Protein AF-A0A9D5E8D9-F1 (afdb_monomer)

Foldseek 3Di:
DVVVVVVVVVVVVVVVVVVVVVVVVVVVVVVVVVVVVVVVVVVVVVLVVLLVVLLVLLVVLLVVLVVLVVLLVVLVVQLVVLVVVLVVVVVVVVVVCPPDPDDDDPVRVVVVVVVCCVVNVVSVVSNLVSVVSNVVSNVSSQQSNLSSVCSNCVSVLVVVLVVVPVPDDCPDPVVVVSVVVNVVSNDRPCPVCPVPPPNVPVVVVVVVVVVVVCVVCVPD

Mean predicted aligned error: 14.22 Å

pLDDT: mean 80.36, std 11.8, range [49.5, 94.62]

Nearest PDB structures (foldseek):
  5nnv-assembly1_A  TM=3.278E-01  e=9.277E-01  Bacillus subtilis subsp. subtilis str. 168
  8i21-assembly1_A  TM=5.179E-01  e=6.046E+00  Saccharomyces cerevisiae S288C
  6ixg-assembly2_B  TM=2.827E-01  e=1.279E+00  Homo sapiens
  6ixv-assembly3_C  TM=3.024E-01  e=3.539E+00  Homo sapiens

Secondary structure (DSSP, 8-state):
-HHHHHHHHHHHHHHHHHHHHHHHHHHHHHHHHHHHHHHHHHHHHHHHHHHHHHHHHHHHHHHHHHHHHHHHHHHHHHHHHHHHHHHHHHHHHHHHTTT--SPPPHHHHHHHHHHHHHHHHHHHHHHHHHHHHHHHHHHHHHHHHHHHHHHHHHHHHHHHHHHHTTT--TT-HHHHHHHHHHHHHTS-TTHHHHSS-----HHHHHHHHHHHHHHH-TT-

Solvent-accessible surface area (backbone atoms only — not comparable to full-atom values): 11965 Å² total; per-residue (Å²): 114,76,67,61,54,50,50,52,53,52,51,52,54,52,52,51,53,53,53,51,51,52,50,51,54,51,49,51,51,49,50,52,56,48,50,53,51,50,53,54,47,50,54,51,52,54,53,50,50,51,48,50,48,33,46,49,52,15,51,51,27,40,55,53,16,59,61,28,54,57,58,22,51,52,24,49,50,52,23,53,52,28,52,52,50,53,51,51,53,51,50,54,50,55,62,75,51,75,83,59,95,64,88,76,53,71,70,53,52,52,52,57,47,63,72,40,44,79,66,48,50,59,39,54,48,46,29,56,51,20,52,51,50,22,54,52,27,49,51,52,21,54,54,26,41,48,52,14,52,50,35,57,46,43,62,59,52,53,51,54,52,57,56,64,50,71,85,51,63,90,85,32,70,64,55,52,48,53,50,52,50,53,54,57,72,67,52,67,84,64,60,80,49,71,85,52,75,84,60,92,48,64,66,59,57,50,51,51,52,52,51,53,53,49,71,74,48,81,90,117

Structure (mmCIF, N/CA/C/O backbone):
data_AF-A0A9D5E8D9-F1
#
_entry.id   AF-A0A9D5E8D9-F1
#
loop_
_atom_site.group_PDB
_atom_site.id
_atom_site.type_symbol
_atom_site.label_atom_id
_atom_site.label_alt_id
_atom_site.label_comp_id
_atom_site.label_asym_id
_atom_site.label_entity_id
_atom_site.label_seq_id
_atom_site.pdbx_PDB_ins_code
_atom_site.Cartn_x
_atom_site.Cartn_y
_atom_site.Cartn_z
_atom_site.occupancy
_atom_site.B_iso_or_equiv
_atom_site.auth_seq_id
_atom_site.auth_comp_id
_atom_site.auth_asym_id
_atom_site.auth_atom_id
_atom_site.pdbx_PDB_model_num
ATOM 1 N N . MET A 1 1 ? -62.265 12.336 77.569 1.00 54.25 1 MET A N 1
ATOM 2 C CA . MET A 1 1 ? -62.171 13.207 76.375 1.00 54.25 1 MET A CA 1
ATOM 3 C C . MET A 1 1 ? -60.727 13.544 75.991 1.00 54.25 1 MET A C 1
ATOM 5 O O . MET A 1 1 ? -60.359 13.234 74.873 1.00 54.25 1 MET A O 1
ATOM 9 N N . GLN A 1 2 ? -59.869 14.047 76.890 1.00 53.03 2 GLN A N 1
ATOM 10 C CA . GLN A 1 2 ? -58.479 14.429 76.543 1.00 53.03 2 GLN A CA 1
ATOM 11 C C . GLN A 1 2 ? -57.528 13.274 76.140 1.00 53.03 2 GLN A C 1
ATOM 13 O O . GLN A 1 2 ? -56.542 13.511 75.447 1.00 53.03 2 GLN A O 1
ATOM 18 N N . ALA A 1 3 ? -57.793 12.027 76.552 1.00 57.34 3 ALA A N 1
ATOM 19 C CA . ALA A 1 3 ? -56.965 10.868 76.183 1.00 57.34 3 ALA A CA 1
ATOM 20 C C . ALA A 1 3 ? -57.211 10.379 74.740 1.00 57.34 3 ALA A C 1
ATOM 22 O O . ALA A 1 3 ? -56.283 9.938 74.068 1.00 57.34 3 ALA A O 1
ATOM 23 N N . ASP A 1 4 ? -58.445 10.515 74.254 1.00 56.25 4 ASP A N 1
ATOM 24 C CA . ASP A 1 4 ? -58.887 10.020 72.942 1.00 56.25 4 ASP A CA 1
ATOM 25 C C . ASP A 1 4 ? -58.448 10.967 71.806 1.00 56.25 4 ASP A C 1
ATOM 27 O O . ASP A 1 4 ? -58.062 10.554 70.714 1.00 56.25 4 ASP A O 1
ATOM 31 N N . GLU A 1 5 ? -58.392 12.266 72.108 1.00 58.66 5 GLU A N 1
ATOM 32 C CA . GLU A 1 5 ? -57.875 13.308 71.219 1.00 58.66 5 GLU A CA 1
ATOM 33 C C . GLU A 1 5 ? -56.346 13.222 71.056 1.00 58.66 5 GLU A C 1
ATOM 35 O O . GLU A 1 5 ? -55.829 13.318 69.942 1.00 58.66 5 GLU A O 1
ATOM 40 N N . LYS A 1 6 ? -55.609 12.927 72.140 1.00 56.50 6 LYS A N 1
ATOM 41 C CA . LYS A 1 6 ? -54.159 12.668 72.079 1.00 56.50 6 LYS A CA 1
ATOM 42 C C . LYS A 1 6 ? -53.822 11.380 71.322 1.00 56.50 6 LYS A C 1
ATOM 44 O O . LYS A 1 6 ? -52.841 11.368 70.582 1.00 56.50 6 LYS A O 1
ATOM 49 N N . ALA A 1 7 ? -54.636 10.330 71.452 1.00 58.41 7 ALA A N 1
ATOM 50 C CA . ALA A 1 7 ? -54.473 9.090 70.692 1.00 58.41 7 ALA A CA 1
ATOM 51 C C . ALA A 1 7 ? -54.716 9.295 69.182 1.00 58.41 7 ALA A C 1
ATOM 53 O O . ALA A 1 7 ? -53.953 8.785 68.361 1.00 58.41 7 ALA A O 1
ATOM 54 N N . LYS A 1 8 ? -55.708 10.115 68.804 1.00 59.41 8 LYS A N 1
ATOM 55 C CA . LYS A 1 8 ? -55.953 10.515 67.405 1.00 59.41 8 LYS A CA 1
ATOM 56 C C . LYS A 1 8 ? -54.819 11.359 66.814 1.00 59.41 8 LYS A C 1
ATOM 58 O O . LYS A 1 8 ? -54.407 11.111 65.683 1.00 59.41 8 LYS A O 1
ATOM 63 N N . MET A 1 9 ? -54.288 12.317 67.576 1.00 57.25 9 MET A N 1
ATOM 64 C CA . MET A 1 9 ? -53.167 13.172 67.153 1.00 57.25 9 MET A CA 1
ATOM 65 C C . MET A 1 9 ? -51.853 12.381 67.023 1.00 57.25 9 MET A C 1
ATOM 67 O O . MET A 1 9 ? -51.097 12.587 66.074 1.00 57.25 9 MET A O 1
ATOM 71 N N . ALA A 1 10 ? -51.607 11.420 67.921 1.00 58.62 10 ALA A N 1
ATOM 72 C CA . ALA A 1 10 ? -50.473 10.499 67.828 1.00 58.62 10 ALA A CA 1
ATOM 73 C C . ALA A 1 10 ? -50.602 9.529 66.636 1.00 58.62 10 ALA A C 1
ATOM 75 O O . ALA A 1 10 ? -49.617 9.270 65.947 1.00 58.62 10 ALA A O 1
ATOM 76 N N . GLY A 1 11 ? -51.815 9.043 66.344 1.00 61.69 11 GLY A N 1
ATOM 77 C CA . GLY A 1 11 ? -52.094 8.193 65.182 1.00 61.69 11 GLY A CA 1
ATOM 78 C C . GLY A 1 11 ? -51.945 8.913 63.836 1.00 61.69 11 GLY A C 1
ATOM 79 O O . GLY A 1 11 ? -51.411 8.333 62.892 1.00 61.69 11 GLY A O 1
ATOM 80 N N . GLY A 1 12 ? -52.353 10.186 63.749 1.00 67.31 12 GLY A N 1
ATOM 81 C CA . GLY A 1 12 ? -52.172 11.024 62.554 1.00 67.31 12 GLY A CA 1
ATOM 82 C C . GLY A 1 12 ? -50.699 11.314 62.247 1.00 67.31 12 GLY A C 1
ATOM 83 O O . GLY A 1 12 ? -50.257 11.105 61.118 1.00 67.31 12 GLY A O 1
ATOM 84 N N . SER A 1 13 ? -49.929 11.683 63.277 1.00 59.12 13 SER A N 1
ATOM 85 C CA . SER A 1 13 ? -48.476 11.906 63.203 1.00 59.12 13 SER A CA 1
ATOM 86 C C . SER A 1 13 ? -47.701 10.642 62.793 1.00 59.12 13 SER A C 1
ATOM 88 O O . SER A 1 13 ? -46.834 10.692 61.918 1.00 59.12 13 SER A O 1
ATOM 90 N N . ALA A 1 14 ? -48.067 9.478 63.344 1.00 71.00 14 ALA A N 1
ATOM 91 C CA . ALA A 1 14 ? -47.469 8.198 62.965 1.00 71.00 14 ALA A CA 1
ATOM 92 C C . ALA A 1 14 ? -47.787 7.804 61.508 1.00 71.00 14 ALA A C 1
ATOM 94 O O . ALA A 1 14 ? -46.916 7.299 60.801 1.00 71.00 14 ALA A O 1
ATOM 95 N N . SER A 1 15 ? -49.011 8.072 61.035 1.00 72.50 15 SER A N 1
ATOM 96 C CA . SER A 1 15 ? -49.422 7.834 59.642 1.00 72.50 15 SER A CA 1
ATOM 97 C C . SER A 1 15 ? -48.656 8.723 58.653 1.00 72.50 15 SER A C 1
ATOM 99 O O . SER A 1 15 ? -48.208 8.241 57.611 1.00 72.50 15 SER A O 1
ATOM 101 N N . GLU A 1 16 ? -48.452 10.001 58.984 1.00 77.00 16 GLU A N 1
ATOM 102 C CA . GLU A 1 16 ? -47.661 10.928 58.166 1.00 77.00 16 GLU A CA 1
ATOM 103 C C . GLU A 1 16 ? -46.193 10.501 58.085 1.00 77.00 16 GLU A C 1
ATOM 105 O O . GLU A 1 16 ? -45.649 10.394 56.985 1.00 77.00 16 GLU A O 1
ATOM 110 N N . ALA A 1 17 ? -45.564 10.166 59.218 1.00 77.69 17 ALA A N 1
ATOM 111 C CA . ALA A 1 17 ? -44.185 9.674 59.254 1.00 77.69 17 ALA A CA 1
ATOM 112 C C . ALA A 1 17 ? -43.992 8.410 58.393 1.00 77.69 17 ALA A C 1
ATOM 114 O O . ALA A 1 17 ? -43.005 8.295 57.663 1.00 77.69 17 ALA A O 1
ATOM 115 N N . MET A 1 18 ? -44.971 7.500 58.402 1.00 77.69 18 MET A N 1
ATOM 116 C CA . MET A 1 18 ? -44.958 6.281 57.586 1.00 77.69 18 MET A CA 1
ATOM 117 C C . MET A 1 18 ? -45.097 6.577 56.080 1.00 77.69 18 MET A C 1
ATOM 119 O O . MET A 1 18 ? -44.494 5.891 55.250 1.00 77.69 18 MET A O 1
ATOM 123 N N . GLN A 1 19 ? -45.850 7.618 55.703 1.00 83.00 19 GLN A N 1
ATOM 124 C CA . GLN A 1 19 ? -45.909 8.091 54.315 1.00 83.00 19 GLN A CA 1
ATOM 125 C C . GLN A 1 19 ? -44.596 8.741 53.867 1.00 83.00 19 GLN A C 1
ATOM 127 O O . GLN A 1 19 ? -44.159 8.503 52.740 1.00 83.00 19 GLN A O 1
ATOM 132 N N . TYR A 1 20 ? -43.950 9.528 54.731 1.00 81.44 20 TYR A N 1
ATOM 133 C CA . TYR A 1 20 ? -42.643 10.117 54.436 1.00 81.44 20 TYR A CA 1
ATOM 134 C C . TYR A 1 20 ? -41.558 9.046 54.280 1.00 81.44 20 TYR A C 1
ATOM 136 O O . TYR A 1 20 ? -40.797 9.109 53.318 1.00 81.44 20 TYR A O 1
ATOM 144 N N . GLN A 1 21 ? -41.541 8.012 55.128 1.00 83.19 21 GLN A N 1
ATOM 145 C CA . GLN A 1 21 ? -40.634 6.865 54.977 1.00 83.19 21 GLN A CA 1
ATOM 146 C C . GLN A 1 21 ? -40.825 6.142 53.642 1.00 83.19 21 GLN A C 1
ATOM 148 O O . GLN A 1 21 ? -39.850 5.904 52.934 1.00 83.19 21 GLN A O 1
ATOM 153 N N . LYS A 1 22 ? -42.075 5.868 53.241 1.00 88.19 22 LYS A N 1
ATOM 154 C CA . LYS A 1 22 ? -42.359 5.268 51.926 1.00 88.19 22 LYS A CA 1
ATOM 155 C C . LYS A 1 22 ? -41.890 6.140 50.762 1.00 88.19 22 LYS A C 1
ATOM 157 O O . LYS A 1 22 ? -41.409 5.602 49.769 1.00 88.19 22 LYS A O 1
ATOM 162 N N . LYS A 1 23 ? -42.029 7.467 50.859 1.00 87.94 23 LYS A N 1
ATOM 163 C CA . LYS A 1 23 ? -41.531 8.397 49.832 1.00 87.94 23 LYS A CA 1
ATOM 164 C C . LYS A 1 23 ? -40.005 8.396 49.765 1.00 87.94 23 LYS A C 1
ATOM 166 O O . LYS A 1 23 ? -39.473 8.333 48.664 1.00 87.94 23 LYS A O 1
ATOM 171 N N . ILE A 1 24 ? -39.317 8.415 50.909 1.00 87.31 24 ILE A N 1
ATOM 172 C CA . ILE A 1 24 ? -37.849 8.335 50.971 1.00 87.31 24 ILE A CA 1
ATOM 173 C C . ILE A 1 24 ? -37.369 7.019 50.354 1.00 87.31 24 ILE A C 1
ATOM 175 O O . ILE A 1 24 ? -36.510 7.042 49.483 1.00 87.31 24 ILE A O 1
ATOM 179 N N . GLU A 1 25 ? -37.992 5.892 50.702 1.00 87.88 25 GLU A N 1
ATOM 180 C CA . GLU A 1 25 ? -37.638 4.580 50.147 1.00 87.88 25 GLU A CA 1
ATOM 181 C C . GLU A 1 25 ? -37.903 4.497 48.628 1.00 87.88 25 GLU A C 1
ATOM 183 O O . GLU A 1 25 ? -37.156 3.864 47.880 1.00 87.88 25 GLU A O 1
ATOM 188 N N . GLN A 1 26 ? -38.962 5.150 48.134 1.00 88.38 26 GLN A N 1
ATOM 189 C CA . GLN A 1 26 ? -39.228 5.264 46.696 1.00 88.38 26 GLN A CA 1
ATOM 190 C C . GLN A 1 26 ? -38.195 6.135 45.977 1.00 88.38 26 GLN A C 1
ATOM 192 O O . GLN A 1 26 ? -37.768 5.774 44.881 1.00 88.38 26 GLN A O 1
ATOM 197 N N . GLU A 1 27 ? -37.798 7.264 46.563 1.00 87.88 27 GLU A N 1
ATOM 198 C CA . GLU A 1 27 ? -36.747 8.122 46.016 1.00 87.88 27 GLU A CA 1
ATOM 199 C C . GLU A 1 27 ? -35.396 7.401 46.032 1.00 87.88 27 GLU A C 1
ATOM 201 O O . GLU A 1 27 ? -34.732 7.366 45.003 1.00 87.88 27 GLU A O 1
ATOM 206 N N . GLU A 1 28 ? -35.026 6.714 47.116 1.00 88.69 28 GLU A N 1
ATOM 207 C CA . GLU A 1 28 ? -33.815 5.884 47.180 1.00 88.69 28 GLU A CA 1
ATOM 208 C C . GLU A 1 28 ? -33.800 4.811 46.086 1.00 88.69 28 GLU A C 1
ATOM 210 O O . GLU A 1 28 ? -32.811 4.677 45.365 1.00 88.69 28 GLU A O 1
ATOM 215 N N . LYS A 1 29 ? -34.917 4.101 45.872 1.00 91.25 29 LYS A N 1
ATOM 216 C CA . LYS A 1 29 ? -35.044 3.138 44.763 1.00 91.25 29 LYS A CA 1
ATOM 217 C C . LYS A 1 29 ? -34.877 3.808 43.400 1.00 91.25 29 LYS A C 1
ATOM 219 O O . LYS A 1 29 ? -34.199 3.255 42.535 1.00 91.25 29 LYS A O 1
ATOM 224 N N . LYS A 1 30 ? -35.450 5.000 43.193 1.00 91.25 30 LYS A N 1
ATOM 225 C CA . LYS A 1 30 ? -35.239 5.776 41.959 1.00 91.25 30 LYS A CA 1
ATOM 226 C C . LYS A 1 30 ? -33.777 6.185 41.797 1.00 91.25 30 LYS A C 1
ATOM 228 O O . LYS A 1 30 ? -33.265 6.058 40.691 1.00 91.25 30 LYS A O 1
ATOM 233 N N . TYR A 1 31 ? -33.106 6.627 42.861 1.00 86.50 31 TYR A N 1
ATOM 234 C CA . TYR A 1 31 ? -31.688 6.996 42.841 1.00 86.50 31 TYR A CA 1
ATOM 235 C C . TYR A 1 31 ? -30.794 5.802 42.507 1.00 86.50 31 TYR A C 1
ATOM 237 O O . TYR A 1 31 ? -29.895 5.939 41.681 1.00 86.50 31 TYR A O 1
ATOM 245 N N . ILE A 1 32 ? -31.065 4.627 43.079 1.00 91.62 32 ILE A N 1
ATOM 246 C CA . ILE A 1 32 ? -30.328 3.390 42.782 1.00 91.62 32 ILE A CA 1
ATOM 247 C C . ILE A 1 32 ? -30.499 3.007 41.307 1.00 91.62 32 ILE A C 1
ATOM 249 O O . ILE A 1 32 ? -29.507 2.836 40.599 1.00 91.62 32 ILE A O 1
ATOM 253 N N . VAL A 1 33 ? -31.741 2.958 40.811 1.00 93.12 33 VAL A N 1
ATOM 254 C CA . VAL A 1 33 ? -32.032 2.639 39.401 1.00 93.12 33 VAL A CA 1
ATOM 255 C C . VAL A 1 33 ? -31.436 3.685 38.453 1.00 93.12 33 VAL A C 1
ATOM 257 O O . VAL A 1 33 ? -30.966 3.351 37.365 1.00 93.12 33 VAL A O 1
ATOM 260 N N . LEU A 1 34 ? -31.452 4.962 38.839 1.00 92.06 34 LEU A N 1
ATOM 261 C CA . LEU A 1 34 ? -30.860 6.039 38.053 1.00 92.06 34 LEU A CA 1
ATOM 262 C C . LEU A 1 34 ? -29.336 5.902 37.992 1.00 92.06 34 LEU A C 1
ATOM 264 O O . LEU A 1 34 ? -28.779 6.012 36.903 1.00 92.06 34 LEU A O 1
ATOM 268 N N . ASN A 1 35 ? -28.674 5.605 39.112 1.00 89.75 35 ASN A N 1
ATOM 269 C CA . ASN A 1 35 ? -27.231 5.357 39.143 1.00 89.75 35 ASN A CA 1
ATOM 270 C C . ASN A 1 35 ? -26.841 4.152 38.281 1.00 89.75 35 ASN A C 1
ATOM 272 O O . ASN A 1 35 ? -25.896 4.247 37.501 1.00 89.75 35 ASN A O 1
ATOM 276 N N . GLU A 1 36 ? -27.601 3.058 38.334 1.00 92.00 36 GLU A N 1
ATOM 277 C CA . GLU A 1 36 ? -27.366 1.881 37.488 1.00 92.00 36 GLU A CA 1
ATOM 278 C C . GLU A 1 36 ? -27.535 2.204 35.988 1.00 92.00 36 GLU A C 1
ATOM 280 O O . GLU A 1 36 ? -26.735 1.792 35.137 1.00 92.00 36 GLU A O 1
ATOM 285 N N . LYS A 1 37 ? -28.535 3.027 35.639 1.00 90.81 37 LYS A N 1
ATOM 286 C CA . LYS A 1 37 ? -28.706 3.551 34.272 1.00 90.81 37 LYS A CA 1
ATOM 287 C C . LYS A 1 37 ? -27.556 4.462 33.845 1.00 90.81 37 LYS A C 1
ATOM 289 O O . LYS A 1 37 ? -27.109 4.371 32.703 1.00 90.81 37 LYS A O 1
ATOM 294 N N . VAL A 1 38 ? -27.064 5.326 34.728 1.00 89.94 38 VAL A N 1
ATOM 295 C CA . VAL A 1 38 ? -25.922 6.207 34.442 1.00 89.94 38 VAL A CA 1
ATOM 296 C C . VAL A 1 38 ? -24.661 5.378 34.209 1.00 89.94 38 VAL A C 1
ATOM 298 O O . VAL A 1 38 ? -23.983 5.577 33.204 1.00 89.94 38 VAL A O 1
ATOM 301 N N . GLU A 1 39 ? -24.376 4.399 35.068 1.00 90.38 39 GLU A N 1
ATOM 302 C CA . GLU A 1 39 ? -23.188 3.551 34.943 1.00 90.38 39 GLU A CA 1
ATOM 303 C C . GLU A 1 39 ? -23.220 2.701 33.661 1.00 90.38 39 GLU A C 1
ATOM 305 O O . GLU A 1 39 ? -22.231 2.620 32.927 1.00 90.38 39 GLU A O 1
ATOM 310 N N . SER A 1 40 ? -24.372 2.104 33.342 1.00 88.25 40 SER A N 1
ATOM 311 C CA . SER A 1 40 ? -24.544 1.341 32.100 1.00 88.25 40 SER A CA 1
ATOM 312 C C . SER A 1 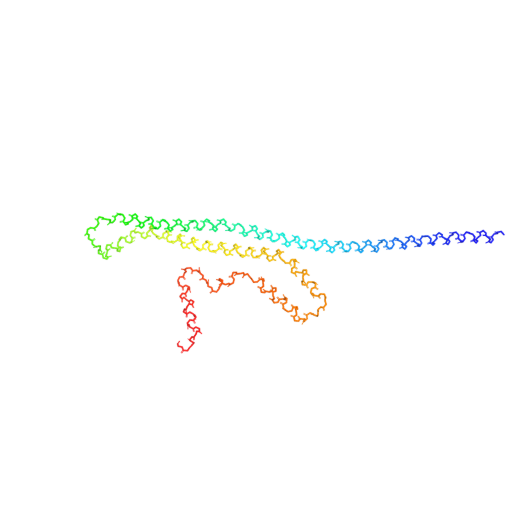40 ? -24.438 2.223 30.851 1.00 88.25 40 SER A C 1
ATOM 314 O O . SER A 1 40 ? -23.831 1.805 29.863 1.00 88.25 40 SER A O 1
ATOM 316 N N . THR A 1 41 ? -24.947 3.457 30.897 1.00 83.62 41 THR A N 1
ATOM 317 C CA . THR A 1 41 ? -24.813 4.425 29.797 1.00 83.62 41 THR A CA 1
ATOM 318 C C . THR A 1 41 ? -23.361 4.870 29.625 1.00 83.62 41 THR A C 1
ATOM 320 O O . THR A 1 41 ? -22.864 4.895 28.502 1.00 83.62 41 THR A O 1
ATOM 323 N N . LEU A 1 42 ? -22.637 5.143 30.716 1.00 88.19 42 LEU A N 1
ATOM 324 C CA . LEU A 1 42 ? -21.211 5.478 30.665 1.00 88.19 42 LEU A CA 1
ATOM 325 C C . LEU A 1 42 ? -20.387 4.350 30.035 1.00 88.19 42 LEU A C 1
ATOM 327 O O . LEU A 1 42 ? -19.561 4.614 29.161 1.00 88.19 42 LEU A O 1
ATOM 331 N N . LYS A 1 43 ? -20.656 3.088 30.397 1.00 88.38 43 LYS A N 1
ATOM 332 C CA . LYS A 1 43 ? -20.009 1.921 29.768 1.00 88.38 43 LYS A CA 1
ATOM 333 C C . LYS A 1 43 ? -20.281 1.853 28.262 1.00 88.38 43 LYS A C 1
ATOM 335 O O . LYS A 1 43 ? -19.364 1.565 27.494 1.00 88.38 43 LYS A O 1
ATOM 340 N N . GLN A 1 44 ? -21.509 2.143 27.827 1.00 86.38 44 GLN A N 1
ATOM 341 C CA . GLN A 1 44 ? -21.856 2.183 26.403 1.00 86.38 44 GLN A CA 1
ATOM 342 C C . GLN A 1 44 ? -21.141 3.321 25.671 1.00 86.38 44 GLN A C 1
ATOM 344 O O . GLN A 1 44 ? -20.575 3.089 24.607 1.00 86.38 44 GLN A O 1
ATOM 349 N N . VAL A 1 45 ? -21.100 4.524 26.249 1.00 87.56 45 VAL A N 1
ATOM 350 C CA . VAL A 1 45 ? -20.387 5.675 25.673 1.00 87.56 45 VAL A CA 1
ATOM 351 C C . VAL A 1 45 ? -18.890 5.387 25.552 1.00 87.56 45 VAL A C 1
ATOM 353 O O . VAL A 1 45 ? -18.314 5.632 24.496 1.00 87.56 45 VAL A O 1
ATOM 356 N N . GLN A 1 46 ? -18.268 4.801 26.579 1.00 86.12 46 GLN A N 1
ATOM 357 C CA . GLN A 1 46 ? -16.857 4.405 26.547 1.00 86.12 46 GLN A CA 1
ATOM 358 C C . GLN A 1 46 ? -16.581 3.395 25.419 1.00 86.12 46 GLN A C 1
ATOM 360 O O . GLN A 1 46 ? -15.617 3.552 24.669 1.00 86.12 46 GLN A O 1
ATOM 365 N N . ALA A 1 47 ? -17.440 2.380 25.273 1.00 84.62 47 ALA A N 1
ATOM 366 C CA . ALA A 1 47 ? -17.315 1.359 24.232 1.00 84.62 47 ALA A CA 1
ATOM 367 C C . ALA A 1 47 ? -17.552 1.919 22.817 1.00 84.62 47 ALA A C 1
ATOM 369 O O . ALA A 1 47 ? -16.853 1.546 21.872 1.00 84.62 47 ALA A O 1
ATOM 370 N N . LEU A 1 48 ? -18.517 2.829 22.663 1.00 86.75 48 LEU A N 1
ATOM 371 C CA . LEU A 1 48 ? -18.770 3.531 21.406 1.00 86.75 48 LEU A CA 1
ATOM 372 C C . LEU A 1 48 ? -17.597 4.439 21.035 1.00 86.75 48 LEU A C 1
ATOM 374 O O . LEU A 1 48 ? -17.202 4.463 19.875 1.00 86.75 48 LEU A O 1
ATOM 378 N N . LEU A 1 49 ? -17.002 5.138 22.004 1.00 88.12 49 LEU A N 1
ATOM 379 C CA . LEU A 1 49 ? -15.857 6.013 21.771 1.00 88.12 49 LEU A CA 1
ATOM 380 C C . LEU A 1 49 ? -14.617 5.224 21.335 1.00 88.12 49 LEU A C 1
ATOM 382 O O . LEU A 1 49 ? -13.940 5.639 20.393 1.00 88.12 49 LEU A O 1
ATOM 386 N N . SER A 1 50 ? -14.329 4.079 21.966 1.00 85.19 50 SER A N 1
ATOM 387 C CA . SER A 1 50 ? -13.216 3.223 21.534 1.00 85.19 50 SER A CA 1
ATOM 388 C C . SER A 1 50 ? -13.437 2.695 20.114 1.00 85.19 50 SER A C 1
ATOM 390 O O . SER A 1 50 ? -12.560 2.837 19.270 1.00 85.19 50 SER A O 1
ATOM 392 N N . SER A 1 51 ? -14.644 2.199 19.816 1.00 84.75 51 SER A N 1
ATOM 393 C CA . SER A 1 51 ? -15.003 1.709 18.476 1.00 84.75 51 SER A CA 1
ATOM 394 C C . SER A 1 51 ? -14.940 2.821 17.414 1.00 84.75 51 SER A C 1
ATOM 396 O O . SER A 1 51 ? -14.412 2.622 16.320 1.00 84.75 51 SER A O 1
ATOM 398 N N . ALA A 1 52 ? -15.399 4.031 17.748 1.00 88.38 52 ALA A N 1
ATOM 399 C CA . ALA A 1 52 ? -15.308 5.199 16.875 1.00 88.38 52 ALA A CA 1
ATOM 400 C C . ALA A 1 52 ? -13.856 5.652 16.648 1.00 88.38 52 ALA A C 1
ATOM 402 O O . ALA A 1 52 ? -13.514 6.087 15.548 1.00 88.38 52 ALA A O 1
ATOM 403 N N . THR A 1 53 ? -12.990 5.523 17.656 1.00 90.12 53 THR A N 1
ATOM 404 C CA . THR A 1 53 ? -11.556 5.829 17.536 1.00 90.12 53 THR A CA 1
ATOM 405 C C . THR A 1 53 ? -10.865 4.845 16.594 1.00 90.12 53 THR A C 1
ATOM 407 O O . THR A 1 53 ? -10.131 5.272 15.702 1.00 90.12 53 THR A O 1
ATOM 410 N N . ASP A 1 54 ? -11.157 3.548 16.724 1.00 89.50 54 ASP A N 1
ATOM 411 C CA . ASP A 1 54 ? -10.640 2.501 15.834 1.00 89.50 54 ASP A CA 1
ATOM 412 C C . ASP A 1 54 ? -11.094 2.720 14.384 1.00 89.50 54 ASP A C 1
ATOM 414 O O . ASP A 1 54 ? -10.282 2.666 13.457 1.00 89.50 54 ASP A O 1
ATOM 418 N N . ALA A 1 55 ? -12.370 3.065 14.181 1.00 90.81 55 ALA A N 1
ATOM 419 C CA . ALA A 1 55 ? -12.905 3.432 12.871 1.00 90.81 55 ALA A CA 1
ATOM 420 C C . ALA A 1 55 ? -12.244 4.706 12.308 1.00 90.81 55 ALA A C 1
ATOM 422 O O . ALA A 1 55 ? -11.922 4.775 11.118 1.00 90.81 55 ALA A O 1
ATOM 423 N N . GLY A 1 56 ? -11.987 5.703 13.160 1.00 92.69 56 GLY A N 1
ATOM 424 C CA . GLY A 1 56 ? -11.267 6.925 12.805 1.00 92.69 56 GLY A CA 1
ATOM 425 C C . GLY A 1 56 ? -9.845 6.635 12.321 1.00 92.69 56 GLY A C 1
ATOM 426 O O . GLY A 1 56 ? -9.463 7.070 11.231 1.00 92.69 56 GLY A O 1
ATOM 427 N N . LEU A 1 57 ? -9.089 5.833 13.072 1.00 93.12 57 LEU A N 1
ATOM 428 C CA . LEU A 1 57 ? -7.747 5.381 12.695 1.00 93.12 57 LEU A CA 1
ATOM 429 C C . LEU A 1 57 ? -7.763 4.552 11.406 1.00 93.12 57 LEU A C 1
ATOM 431 O O . LEU A 1 57 ? -6.968 4.820 10.502 1.00 93.12 57 LEU A O 1
ATOM 435 N N . ALA A 1 58 ? -8.700 3.607 11.276 1.00 93.06 58 ALA A N 1
ATOM 436 C CA . ALA A 1 58 ? -8.866 2.803 10.069 1.00 93.06 58 ALA A CA 1
ATOM 437 C C . ALA A 1 58 ? -9.109 3.685 8.835 1.00 93.06 58 ALA A C 1
ATOM 439 O O . ALA A 1 58 ? -8.443 3.520 7.811 1.00 93.06 58 ALA A O 1
ATOM 440 N N . SER A 1 59 ? -9.989 4.684 8.947 1.00 92.12 59 SER A N 1
ATOM 441 C CA . SER A 1 59 ? -10.267 5.620 7.853 1.00 92.12 59 SER A CA 1
ATOM 442 C C . SER A 1 59 ? -9.056 6.491 7.485 1.00 92.12 59 SER A C 1
ATOM 444 O O . SER A 1 59 ? -8.818 6.770 6.306 1.00 92.12 59 SER A O 1
ATOM 446 N N . ALA A 1 60 ? -8.250 6.895 8.472 1.00 94.62 60 ALA A N 1
ATOM 447 C CA . ALA A 1 60 ? -7.036 7.673 8.254 1.00 94.62 60 ALA A CA 1
ATOM 448 C C . ALA A 1 60 ? -5.959 6.846 7.532 1.00 94.62 60 ALA A C 1
ATOM 450 O O . ALA A 1 60 ? -5.323 7.345 6.596 1.00 94.62 60 ALA A O 1
ATOM 451 N N . PHE A 1 61 ? -5.790 5.576 7.914 1.00 93.50 61 PHE A N 1
ATOM 452 C CA . PHE A 1 61 ? -4.892 4.642 7.236 1.00 93.50 61 PHE A CA 1
ATOM 453 C C . PHE A 1 61 ? -5.363 4.303 5.819 1.00 93.50 61 PHE A C 1
ATOM 455 O O . PHE A 1 61 ? -4.544 4.339 4.903 1.00 93.50 61 PHE A O 1
ATOM 462 N N . ASP A 1 62 ? -6.661 4.084 5.599 1.00 94.25 62 ASP A N 1
ATOM 463 C CA . ASP A 1 62 ? -7.227 3.854 4.261 1.00 94.25 62 ASP A CA 1
ATOM 464 C C . ASP A 1 62 ? -7.068 5.081 3.348 1.00 94.25 62 ASP A C 1
ATOM 466 O O . ASP A 1 62 ? -6.661 4.987 2.188 1.00 94.25 62 ASP A O 1
ATOM 470 N N . ARG A 1 63 ? -7.293 6.290 3.872 1.00 94.25 63 ARG A N 1
ATOM 471 C CA . ARG A 1 63 ? -7.020 7.517 3.111 1.00 94.25 63 ARG A CA 1
ATOM 472 C C . ARG A 1 63 ? -5.530 7.647 2.783 1.00 94.25 63 ARG A C 1
ATOM 474 O O . ARG A 1 63 ? -5.186 8.142 1.708 1.00 94.25 63 ARG A O 1
ATOM 481 N N . ARG A 1 64 ? -4.641 7.231 3.690 1.00 91.38 64 ARG A N 1
ATOM 482 C CA . ARG A 1 64 ? -3.189 7.251 3.473 1.00 91.38 64 ARG A CA 1
ATOM 483 C C . ARG A 1 64 ? -2.759 6.216 2.432 1.00 91.38 64 ARG A C 1
ATOM 485 O O . ARG A 1 64 ? -1.977 6.589 1.564 1.00 91.38 64 ARG A O 1
ATOM 492 N N . SER A 1 65 ? -3.292 4.993 2.459 1.00 91.06 65 SER A N 1
ATOM 493 C CA . SER A 1 65 ? -3.002 3.957 1.455 1.00 91.06 65 SER A CA 1
ATOM 494 C C . SER A 1 65 ? -3.445 4.407 0.061 1.00 91.06 65 SER A C 1
ATOM 496 O O . SER A 1 65 ? -2.647 4.413 -0.873 1.00 91.06 65 SER A O 1
ATOM 498 N N . LYS A 1 66 ? -4.665 4.945 -0.068 1.00 91.75 66 LYS A N 1
ATOM 499 C CA . LYS A 1 66 ? -5.194 5.471 -1.339 1.00 91.75 66 LYS A CA 1
ATOM 500 C C . LYS A 1 66 ? -4.354 6.601 -1.931 1.00 91.75 66 LYS A C 1
ATOM 502 O O . LYS A 1 66 ? -4.292 6.723 -3.152 1.00 91.75 66 LYS A O 1
ATOM 507 N N . LYS A 1 67 ? -3.684 7.413 -1.104 1.00 91.38 67 LYS A N 1
ATOM 508 C CA . LYS A 1 67 ? -2.766 8.455 -1.596 1.00 91.38 67 LYS A CA 1
ATOM 509 C C . LYS A 1 67 ? -1.527 7.886 -2.295 1.00 91.38 67 LYS A C 1
ATOM 511 O O . LYS A 1 67 ? -0.943 8.611 -3.094 1.00 91.38 67 LYS A O 1
ATOM 516 N N . PHE A 1 68 ? -1.134 6.639 -2.029 1.00 86.56 68 PHE A N 1
ATOM 517 C CA . PHE A 1 68 ? 0.026 6.004 -2.665 1.00 86.56 68 PHE A CA 1
ATOM 518 C C . PHE A 1 68 ? -0.277 5.384 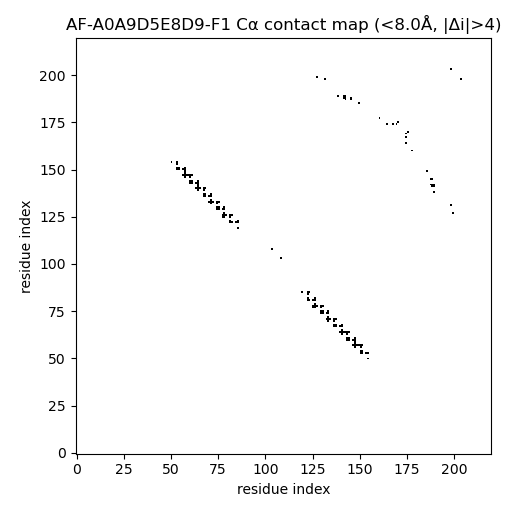-4.041 1.00 86.56 68 PHE A C 1
ATOM 520 O O . PHE A 1 68 ? 0.641 5.262 -4.850 1.00 86.56 68 PHE A O 1
ATOM 527 N N . LYS A 1 69 ? -1.555 5.167 -4.384 1.00 86.06 69 LYS A N 1
ATOM 528 C CA . LYS A 1 69 ? -1.980 4.727 -5.730 1.00 86.06 69 LYS A CA 1
ATOM 529 C C . LYS A 1 69 ? -1.583 5.703 -6.837 1.00 86.06 69 LYS A C 1
ATOM 531 O O . LYS A 1 69 ? -1.248 5.307 -7.951 1.00 86.06 69 LYS A O 1
ATOM 536 N N . THR A 1 70 ? -1.645 7.004 -6.551 1.00 84.25 70 THR A N 1
ATOM 537 C CA . THR A 1 70 ? -1.298 8.051 -7.521 1.00 84.25 70 THR A CA 1
ATOM 538 C C . THR A 1 70 ? 0.193 8.038 -7.881 1.00 84.25 70 THR A C 1
ATOM 540 O O . THR A 1 70 ? 0.495 7.907 -9.068 1.00 84.25 70 THR A O 1
ATOM 543 N N . PRO A 1 71 ? 1.142 8.136 -6.924 1.00 84.75 71 PRO A N 1
ATOM 544 C CA . PRO A 1 71 ? 2.562 8.040 -7.243 1.00 84.75 71 PRO A CA 1
ATOM 545 C C . PRO A 1 71 ? 2.940 6.671 -7.817 1.00 84.75 71 PRO A C 1
ATOM 547 O O . PRO A 1 71 ? 3.766 6.639 -8.723 1.00 84.75 71 PRO A O 1
ATOM 550 N N . GLU A 1 72 ? 2.320 5.566 -7.380 1.00 85.00 72 GLU A N 1
ATOM 551 C CA . GLU A 1 72 ? 2.535 4.246 -7.995 1.00 85.00 72 GLU A CA 1
ATOM 552 C C . GLU A 1 72 ? 2.253 4.285 -9.506 1.00 85.00 72 GLU A C 1
ATOM 554 O O . GLU A 1 72 ? 3.126 3.943 -10.306 1.00 85.00 72 GLU A O 1
ATOM 559 N N . ARG A 1 73 ? 1.072 4.778 -9.909 1.00 87.38 73 ARG A N 1
ATOM 560 C CA . ARG A 1 73 ? 0.699 4.900 -11.328 1.00 87.38 73 ARG A CA 1
ATOM 561 C C . ARG A 1 73 ? 1.624 5.830 -12.103 1.00 87.38 73 ARG A C 1
ATOM 563 O O . ARG A 1 73 ? 2.004 5.502 -13.222 1.00 87.38 73 ARG A O 1
ATOM 570 N N . ILE A 1 74 ? 1.998 6.973 -11.527 1.00 91.62 74 ILE A N 1
ATOM 571 C CA . ILE A 1 74 ? 2.902 7.930 -12.184 1.00 91.62 74 ILE A CA 1
ATOM 572 C C . ILE A 1 74 ? 4.253 7.269 -12.476 1.00 91.62 74 ILE A C 1
ATOM 574 O O . ILE A 1 74 ? 4.750 7.363 -13.598 1.00 91.62 74 ILE A O 1
ATOM 578 N N . TRP A 1 75 ? 4.831 6.558 -11.505 1.00 87.94 75 TRP A N 1
ATOM 579 C CA . TRP A 1 75 ? 6.118 5.887 -11.689 1.00 87.94 75 TRP A CA 1
ATOM 580 C C . TRP A 1 75 ? 6.032 4.673 -12.619 1.00 87.94 75 TRP A C 1
ATOM 582 O O . TRP A 1 75 ? 6.958 4.450 -13.394 1.00 87.94 75 TRP A O 1
ATOM 592 N N . GLN A 1 76 ? 4.920 3.932 -12.624 1.00 87.88 76 GLN A N 1
ATOM 593 C CA . GLN A 1 76 ? 4.679 2.872 -13.612 1.00 87.88 76 GLN A CA 1
ATOM 594 C C . GLN A 1 76 ? 4.621 3.430 -15.038 1.00 87.88 76 GLN A C 1
ATOM 596 O O . GLN A 1 76 ? 5.271 2.896 -15.935 1.00 87.88 76 GLN A O 1
ATOM 601 N N . VAL A 1 77 ? 3.901 4.536 -15.248 1.00 92.25 77 VAL A N 1
ATOM 602 C CA . VAL A 1 77 ? 3.837 5.203 -16.556 1.00 92.25 77 VAL A CA 1
ATOM 603 C C . VAL A 1 77 ? 5.212 5.732 -16.963 1.00 92.25 77 VAL A C 1
ATOM 605 O O . VAL A 1 77 ? 5.631 5.513 -18.096 1.00 92.25 77 VAL A O 1
ATOM 608 N N . ALA A 1 78 ? 5.952 6.361 -16.045 1.00 90.00 78 ALA A N 1
ATOM 609 C CA . ALA A 1 78 ? 7.312 6.830 -16.309 1.00 90.00 78 ALA A CA 1
ATOM 610 C C . ALA A 1 78 ? 8.266 5.682 -16.689 1.00 90.00 78 ALA A C 1
ATOM 612 O O . ALA A 1 78 ? 9.075 5.832 -17.602 1.00 90.00 78 ALA A O 1
ATOM 613 N N . PHE A 1 79 ? 8.146 4.521 -16.037 1.00 88.44 79 PHE A N 1
ATOM 614 C CA . PHE A 1 79 ? 8.913 3.322 -16.377 1.00 88.44 79 PHE A CA 1
ATOM 615 C C . PHE A 1 79 ? 8.602 2.827 -17.795 1.00 88.44 79 PHE A C 1
ATOM 61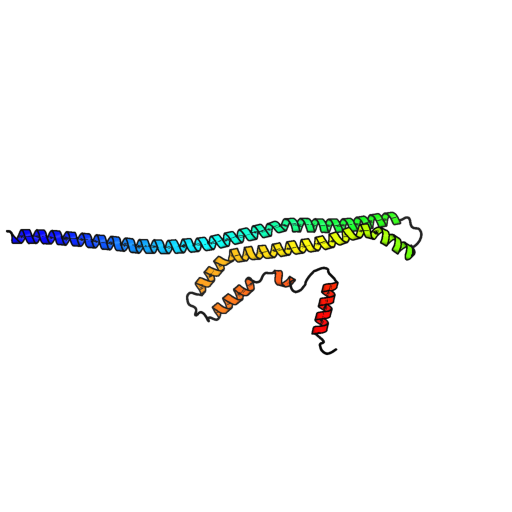7 O O . PHE A 1 79 ? 9.518 2.615 -18.590 1.00 88.44 79 PHE A O 1
ATOM 624 N N . VAL A 1 80 ? 7.315 2.696 -18.128 1.00 91.25 80 VAL A N 1
ATOM 625 C CA . VAL A 1 80 ? 6.863 2.254 -19.454 1.00 91.25 80 VAL A CA 1
ATOM 626 C C . VAL A 1 80 ? 7.314 3.234 -20.541 1.00 91.25 80 VAL A C 1
ATOM 628 O O . VAL A 1 80 ? 7.855 2.808 -21.559 1.00 91.25 80 VAL A O 1
ATOM 631 N N . LEU A 1 81 ? 7.178 4.542 -20.307 1.00 91.69 81 LEU A N 1
ATOM 632 C CA . LEU A 1 81 ? 7.666 5.579 -21.222 1.00 91.69 81 LEU A CA 1
ATOM 633 C C . LEU A 1 81 ? 9.184 5.512 -21.419 1.00 91.69 81 LEU A C 1
ATOM 635 O O . LEU A 1 81 ? 9.650 5.666 -22.546 1.00 91.69 81 LEU A O 1
ATOM 639 N N . SER A 1 82 ? 9.952 5.239 -20.360 1.00 90.12 82 SER A N 1
ATOM 640 C CA . SER A 1 82 ? 11.403 5.054 -20.470 1.00 90.12 82 SER A CA 1
ATOM 641 C C . SER A 1 82 ? 11.766 3.879 -21.377 1.00 90.12 82 SER A C 1
ATOM 643 O O . SER A 1 82 ? 12.641 3.994 -22.236 1.00 90.12 82 SER A O 1
ATOM 645 N N . LEU A 1 83 ? 11.054 2.757 -21.230 1.00 89.50 83 LEU A N 1
ATOM 646 C CA . LEU A 1 83 ? 11.263 1.569 -22.052 1.00 89.50 83 LEU A CA 1
ATOM 647 C C . LEU A 1 83 ? 10.944 1.848 -23.526 1.00 89.50 83 LEU A C 1
ATOM 649 O O . LEU A 1 83 ? 11.748 1.524 -24.399 1.00 89.50 83 LEU A O 1
ATOM 65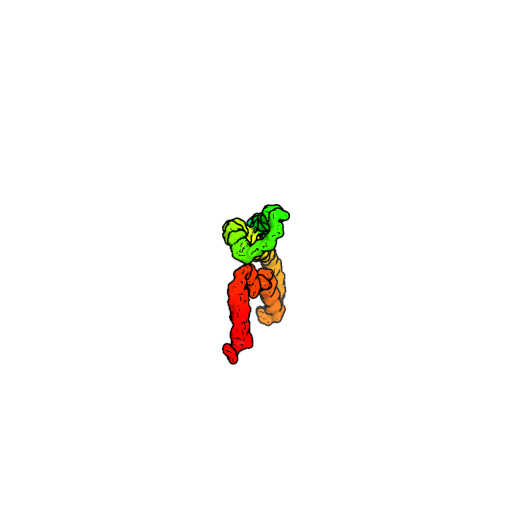3 N N . PHE A 1 84 ? 9.813 2.508 -23.801 1.00 92.31 84 PHE A N 1
ATOM 654 C CA . PHE A 1 84 ? 9.468 2.942 -25.156 1.00 92.31 84 PHE A CA 1
ATOM 655 C C . PHE A 1 84 ? 10.503 3.911 -25.733 1.00 92.31 84 PHE A C 1
ATOM 657 O O . PHE A 1 84 ? 10.861 3.778 -26.900 1.00 92.31 84 PHE A O 1
ATOM 664 N N . GLY A 1 85 ? 11.034 4.834 -24.926 1.00 89.00 85 GLY A N 1
ATOM 665 C CA . GLY A 1 85 ? 12.121 5.725 -25.332 1.00 89.00 85 GLY A CA 1
ATOM 666 C C . GLY A 1 85 ? 13.382 4.962 -25.744 1.00 89.00 85 GLY A C 1
ATOM 667 O O . GLY A 1 85 ? 13.977 5.266 -26.777 1.00 89.00 85 GLY A O 1
ATOM 668 N N . LEU A 1 86 ? 13.756 3.924 -24.990 1.00 87.62 86 LEU A N 1
ATOM 669 C CA . LEU A 1 86 ? 14.912 3.081 -25.305 1.00 87.62 86 LEU A CA 1
ATOM 670 C C . LEU A 1 86 ? 14.721 2.313 -26.624 1.00 87.62 86 LEU A C 1
ATOM 672 O O . LEU A 1 86 ? 15.627 2.270 -27.456 1.00 87.62 86 LEU A O 1
ATOM 676 N N . VAL A 1 87 ? 13.528 1.745 -26.835 1.00 89.75 87 VAL A N 1
ATOM 677 C CA . VAL A 1 87 ? 13.174 1.027 -28.071 1.00 89.75 87 VAL A CA 1
ATOM 678 C C . VAL A 1 87 ? 13.134 1.978 -29.268 1.00 89.75 87 VAL A C 1
ATOM 680 O O . VAL A 1 87 ? 13.667 1.647 -30.324 1.00 89.75 87 VAL A O 1
ATOM 683 N N . ALA A 1 88 ? 12.561 3.173 -29.113 1.00 89.81 88 ALA A N 1
ATOM 684 C CA . ALA A 1 88 ? 12.510 4.179 -30.171 1.00 89.81 88 ALA A CA 1
ATOM 685 C C . ALA A 1 88 ? 13.915 4.652 -30.578 1.00 89.81 88 ALA A C 1
ATOM 687 O O . ALA A 1 88 ? 14.205 4.751 -31.770 1.00 89.81 88 ALA A O 1
ATOM 688 N N . LEU A 1 89 ? 14.812 4.872 -29.609 1.00 86.19 89 LEU A N 1
ATOM 689 C CA . LEU A 1 89 ? 16.217 5.186 -29.885 1.00 86.19 89 LEU A CA 1
ATOM 690 C C . LEU A 1 89 ? 16.926 4.044 -30.625 1.00 86.19 89 LEU A C 1
ATOM 692 O O . LEU A 1 89 ? 17.664 4.303 -31.575 1.00 86.19 89 LEU A O 1
ATOM 696 N N . ALA A 1 90 ? 16.685 2.791 -30.230 1.00 84.94 90 ALA A N 1
ATOM 697 C CA . ALA A 1 90 ? 17.251 1.624 -30.905 1.00 84.94 90 ALA A CA 1
ATOM 698 C C . ALA A 1 90 ? 16.723 1.468 -32.345 1.00 84.94 90 ALA A C 1
ATOM 700 O O . ALA A 1 90 ? 17.494 1.170 -33.256 1.00 84.94 90 ALA A O 1
ATOM 701 N N . ALA A 1 91 ? 15.432 1.720 -32.576 1.00 86.62 91 ALA A N 1
ATOM 702 C CA . ALA A 1 91 ? 14.824 1.673 -33.906 1.00 86.62 91 ALA A CA 1
ATOM 703 C C . ALA A 1 91 ? 15.338 2.799 -34.819 1.00 86.62 91 ALA A C 1
ATOM 705 O O . ALA A 1 91 ? 15.723 2.536 -35.959 1.00 86.62 91 ALA A O 1
ATOM 706 N N . TRP A 1 92 ? 15.420 4.036 -34.309 1.00 83.94 92 TRP A N 1
ATOM 707 C CA . TRP A 1 92 ? 16.023 5.168 -35.026 1.00 83.94 92 TRP A CA 1
ATOM 708 C C . TRP A 1 92 ? 17.464 4.851 -35.426 1.00 83.94 92 TRP A C 1
ATOM 710 O O . TRP A 1 92 ? 17.890 5.092 -36.556 1.00 83.94 92 TRP A O 1
ATOM 720 N N . GLN A 1 93 ? 18.223 4.271 -34.497 1.00 76.44 93 GLN A N 1
ATOM 721 C CA . GLN A 1 93 ? 19.587 3.840 -34.744 1.00 76.44 93 GLN A CA 1
ATOM 722 C C . GLN A 1 93 ? 19.652 2.787 -35.857 1.00 76.44 93 GLN A C 1
ATOM 724 O O . GLN A 1 93 ? 20.451 2.936 -36.777 1.00 76.44 93 GLN A O 1
ATOM 729 N N . ALA A 1 94 ? 18.834 1.735 -35.778 1.00 79.12 94 ALA A N 1
ATOM 730 C CA . ALA A 1 94 ? 18.804 0.675 -36.782 1.00 79.12 94 ALA A CA 1
ATOM 731 C C . ALA A 1 94 ? 18.470 1.225 -38.176 1.00 79.12 94 ALA A C 1
ATOM 733 O O . ALA A 1 94 ? 19.084 0.810 -39.153 1.00 79.12 94 ALA A O 1
ATOM 734 N N . TYR A 1 95 ? 17.567 2.209 -38.260 1.00 82.81 95 TYR A N 1
ATOM 735 C CA . TYR A 1 95 ? 17.249 2.911 -39.503 1.00 82.81 95 TYR A CA 1
ATOM 736 C C . TYR A 1 95 ? 18.437 3.697 -40.068 1.00 82.81 95 TYR A C 1
ATOM 738 O O . TYR A 1 95 ? 18.725 3.632 -41.260 1.00 82.81 95 TYR A O 1
ATOM 746 N N . SER A 1 96 ? 19.194 4.382 -39.209 1.00 74.94 96 SER A N 1
ATOM 747 C CA . SER A 1 96 ? 20.372 5.148 -39.628 1.00 74.94 96 SER A CA 1
ATOM 748 C C . SER A 1 96 ? 21.530 4.283 -40.152 1.00 74.94 96 SER A C 1
ATOM 750 O O . SER A 1 96 ? 22.462 4.827 -40.742 1.00 74.94 96 SER A O 1
ATOM 752 N N . TYR A 1 97 ? 21.496 2.965 -39.931 1.00 71.81 97 TYR A N 1
ATOM 753 C CA . TYR A 1 97 ? 22.560 2.025 -40.302 1.00 71.81 97 TYR A CA 1
ATOM 754 C C . TYR A 1 97 ? 22.239 1.124 -41.492 1.00 71.81 97 TYR A C 1
ATOM 756 O O . TYR A 1 97 ? 23.077 0.312 -41.872 1.00 71.81 97 TYR A O 1
ATOM 764 N N . GLN A 1 98 ? 21.072 1.292 -42.116 1.00 67.50 98 GLN A N 1
ATOM 765 C CA . GLN A 1 98 ? 20.640 0.464 -43.249 1.00 67.50 98 GLN A CA 1
ATOM 766 C C . GLN A 1 98 ? 21.525 0.617 -44.502 1.00 67.50 98 GLN A C 1
ATOM 768 O O . GLN A 1 98 ? 21.466 -0.232 -45.381 1.00 67.50 98 GLN A O 1
ATOM 773 N N . ASN A 1 99 ? 22.376 1.649 -44.558 1.00 64.75 99 ASN A N 1
ATOM 774 C CA . ASN A 1 99 ? 23.253 1.967 -45.694 1.00 64.75 99 ASN A CA 1
ATOM 775 C C . ASN A 1 99 ? 24.747 1.671 -45.430 1.00 64.75 99 ASN A C 1
ATOM 777 O O . ASN A 1 99 ? 25.613 2.310 -46.023 1.00 64.75 99 ASN A O 1
ATOM 781 N N . LEU A 1 100 ? 25.079 0.781 -44.487 1.00 62.31 100 LEU A N 1
ATOM 782 C CA . LEU A 1 100 ? 26.469 0.390 -44.223 1.00 62.31 100 LEU A CA 1
ATOM 783 C C . LEU A 1 100 ? 26.830 -0.874 -45.016 1.00 62.31 100 LEU A C 1
ATOM 785 O O . LEU A 1 100 ? 26.443 -1.976 -44.640 1.00 62.31 100 LEU A O 1
ATOM 789 N N . ASP A 1 101 ? 27.625 -0.707 -46.074 1.00 62.66 101 ASP A N 1
ATOM 790 C CA . ASP A 1 101 ? 28.083 -1.794 -46.957 1.00 62.66 101 ASP A CA 1
ATOM 791 C C . ASP A 1 101 ? 29.176 -2.698 -46.336 1.00 62.66 101 ASP A C 1
ATOM 793 O O . ASP A 1 101 ? 29.564 -3.704 -46.930 1.00 62.66 101 ASP A O 1
ATOM 797 N N . GLN A 1 102 ? 29.700 -2.370 -45.145 1.00 69.31 102 GLN A N 1
ATOM 798 C CA . GLN A 1 102 ? 30.776 -3.121 -44.478 1.00 69.31 102 GLN A CA 1
ATOM 799 C C . GLN A 1 102 ? 30.524 -3.314 -42.976 1.00 69.31 102 GLN A C 1
ATOM 801 O O . GLN A 1 102 ? 30.018 -2.425 -42.289 1.00 69.31 102 GLN A O 1
ATOM 806 N N . LEU A 1 103 ? 30.926 -4.482 -42.459 1.00 69.12 103 LEU A N 1
ATOM 807 C CA . LEU A 1 103 ? 30.896 -4.809 -41.030 1.00 69.12 103 LEU A CA 1
ATOM 808 C C . LEU A 1 103 ? 31.839 -3.865 -40.253 1.00 69.12 103 LEU A C 1
ATOM 810 O O . LEU A 1 103 ? 33.022 -3.789 -40.592 1.00 69.12 103 LEU A O 1
ATOM 814 N N . PRO A 1 104 ? 31.354 -3.151 -39.219 1.00 69.06 104 PRO A N 1
ATOM 815 C CA . PRO A 1 104 ? 32.170 -2.202 -38.471 1.00 69.06 104 PRO A CA 1
ATOM 816 C C . PRO A 1 104 ? 33.214 -2.908 -37.597 1.00 69.06 104 PRO A C 1
ATOM 818 O O . PRO A 1 104 ? 32.919 -3.890 -36.916 1.00 69.06 104 PRO A O 1
ATOM 821 N N . ASP A 1 105 ? 34.428 -2.357 -37.578 1.00 82.25 105 ASP A N 1
ATOM 822 C CA . ASP A 1 105 ? 35.523 -2.800 -36.709 1.00 82.25 105 ASP A CA 1
ATOM 823 C C . ASP A 1 105 ? 35.219 -2.541 -35.213 1.00 82.25 105 ASP A C 1
ATOM 825 O O . ASP A 1 105 ? 34.466 -1.623 -34.864 1.00 82.25 105 ASP A O 1
ATOM 829 N N . TRP A 1 106 ? 35.835 -3.307 -34.302 1.00 81.00 106 TRP A N 1
ATOM 830 C CA . TRP A 1 106 ? 35.610 -3.214 -32.848 1.00 81.00 106 TRP A CA 1
ATOM 831 C C . TRP A 1 106 ? 35.837 -1.795 -32.310 1.00 81.00 106 TRP A C 1
ATOM 833 O O . TRP A 1 106 ? 35.079 -1.301 -31.470 1.00 81.00 106 TRP A O 1
ATOM 843 N N . GLN A 1 107 ? 36.839 -1.091 -32.841 1.00 82.56 107 GLN A N 1
ATOM 844 C CA . GLN A 1 107 ? 37.155 0.278 -32.438 1.00 82.56 107 GLN A CA 1
ATOM 845 C C . GLN A 1 107 ? 36.063 1.282 -32.856 1.00 82.56 107 GLN A C 1
ATOM 847 O O . GLN A 1 107 ? 35.793 2.255 -32.143 1.00 82.56 107 GLN A O 1
ATOM 852 N N . GLN A 1 108 ? 35.395 1.030 -33.987 1.00 78.19 108 GLN A N 1
ATOM 853 C CA . GLN A 1 108 ? 34.285 1.848 -34.481 1.00 78.19 108 GLN A CA 1
ATOM 854 C C . GLN A 1 108 ? 33.014 1.595 -33.666 1.00 78.19 108 GLN A C 1
ATOM 856 O O . GLN A 1 108 ? 32.339 2.550 -33.278 1.00 78.19 108 GLN A O 1
ATOM 861 N N . VAL A 1 109 ? 32.744 0.333 -33.316 1.00 79.81 109 VAL A N 1
ATOM 862 C CA . VAL A 1 109 ? 31.649 -0.041 -32.407 1.00 79.81 109 VAL A CA 1
ATOM 863 C C . VAL A 1 109 ? 31.832 0.623 -31.040 1.00 79.81 109 VAL A C 1
ATOM 865 O O . VAL A 1 109 ? 30.898 1.246 -30.531 1.00 79.81 109 VAL A O 1
ATOM 868 N N . ALA A 1 110 ? 33.042 0.584 -30.475 1.00 83.06 110 ALA A N 1
ATOM 869 C CA . ALA A 1 110 ? 33.345 1.218 -29.192 1.00 83.06 110 ALA A CA 1
ATOM 870 C C . ALA A 1 110 ? 33.132 2.744 -29.223 1.00 83.06 110 ALA A C 1
ATOM 872 O O . ALA A 1 110 ? 32.501 3.300 -28.322 1.00 83.06 110 ALA A O 1
ATOM 873 N N . ARG A 1 111 ? 33.591 3.432 -30.280 1.00 80.81 111 ARG A N 1
ATOM 874 C CA . ARG A 1 111 ? 33.387 4.883 -30.448 1.00 80.81 111 ARG A CA 1
ATOM 875 C C . ARG A 1 111 ? 31.907 5.237 -30.618 1.00 80.81 111 ARG A C 1
ATOM 877 O O . ARG A 1 111 ? 31.437 6.204 -30.020 1.00 80.81 111 ARG A O 1
ATOM 884 N N . MET A 1 112 ? 31.164 4.444 -31.391 1.00 77.50 112 MET A N 1
ATOM 885 C CA . MET A 1 112 ? 29.719 4.617 -31.550 1.00 77.50 112 MET A CA 1
ATOM 886 C C . MET A 1 112 ? 28.977 4.446 -30.226 1.00 77.50 112 MET A C 1
ATOM 888 O O . MET A 1 112 ? 28.048 5.201 -29.954 1.00 77.50 112 MET A O 1
ATOM 892 N N . LEU A 1 113 ? 29.377 3.480 -29.400 1.00 79.69 113 LEU A N 1
ATOM 893 C CA . LEU A 1 113 ? 28.763 3.244 -28.097 1.00 79.69 113 LEU A CA 1
ATOM 894 C C . LEU A 1 113 ? 29.096 4.386 -27.124 1.00 79.69 113 LEU A C 1
ATOM 896 O O . LEU A 1 113 ? 28.192 4.912 -26.480 1.00 79.69 113 LEU A O 1
ATOM 900 N N . ALA A 1 114 ? 30.346 4.860 -27.106 1.00 84.44 114 ALA A N 1
ATOM 901 C CA . ALA A 1 114 ? 30.789 5.973 -26.263 1.00 84.44 114 ALA A CA 1
ATOM 902 C C . ALA A 1 114 ? 30.014 7.281 -26.516 1.00 84.44 114 ALA A C 1
ATOM 904 O O . ALA A 1 114 ? 29.640 7.964 -25.567 1.00 84.44 114 ALA A O 1
ATOM 905 N N . ILE A 1 115 ? 29.703 7.603 -27.777 1.00 82.62 115 ILE A N 1
ATOM 906 C CA . ILE A 1 115 ? 28.905 8.793 -28.138 1.00 82.62 115 ILE A CA 1
ATOM 907 C C . ILE A 1 115 ? 27.437 8.659 -27.685 1.00 82.62 115 ILE A C 1
ATOM 909 O O . ILE A 1 115 ? 26.749 9.659 -27.492 1.00 82.62 115 ILE A O 1
ATOM 91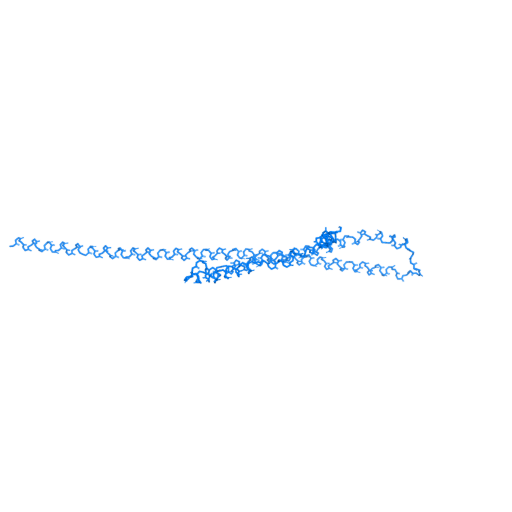3 N N . LYS A 1 116 ? 26.947 7.429 -27.486 1.00 76.62 116 LYS A N 1
ATOM 914 C CA . LYS A 1 116 ? 25.534 7.130 -27.189 1.00 76.62 116 LYS A CA 1
ATOM 915 C C . LYS A 1 116 ? 25.231 6.926 -25.713 1.00 76.62 116 LYS A C 1
ATOM 917 O O . LYS A 1 116 ? 24.088 7.125 -25.304 1.00 76.62 116 LYS A O 1
ATOM 922 N N . VAL A 1 117 ? 26.234 6.571 -24.910 1.00 85.62 117 VAL A N 1
ATOM 923 C CA . VAL A 1 117 ? 26.116 6.458 -23.447 1.00 85.62 117 VAL A CA 1
ATOM 924 C C . VAL A 1 117 ? 25.442 7.685 -22.809 1.00 85.62 117 VAL A C 1
ATOM 926 O O . VAL A 1 117 ? 24.546 7.469 -21.998 1.00 85.62 117 VAL A O 1
ATOM 929 N N . PRO A 1 118 ? 25.744 8.946 -23.186 1.00 86.62 118 PRO A N 1
ATOM 930 C CA . PRO A 1 118 ? 25.091 10.119 -22.598 1.00 86.62 118 PRO A CA 1
ATOM 931 C C . PRO A 1 118 ? 23.572 10.176 -22.814 1.00 86.62 118 PRO A C 1
ATOM 933 O O . PRO A 1 118 ? 22.871 10.767 -22.000 1.00 86.62 118 PRO A O 1
ATOM 936 N N . PHE A 1 119 ? 23.055 9.551 -23.877 1.00 82.12 119 PHE A N 1
ATOM 937 C CA . PHE A 1 119 ? 21.622 9.513 -24.188 1.00 82.12 119 PHE A CA 1
ATOM 938 C C . PHE A 1 119 ? 20.931 8.278 -23.599 1.00 82.12 119 PHE A C 1
ATOM 940 O O . PHE A 1 119 ? 19.808 8.368 -23.106 1.00 82.12 119 PHE A O 1
ATOM 947 N N . ALA A 1 120 ? 21.604 7.123 -23.611 1.00 83.94 120 ALA A N 1
ATOM 948 C CA . ALA A 1 120 ? 21.055 5.882 -23.068 1.00 83.94 120 ALA A CA 1
ATOM 949 C C . ALA A 1 120 ? 21.116 5.827 -21.531 1.00 83.94 120 ALA A C 1
ATOM 951 O O . ALA A 1 120 ? 20.189 5.325 -20.896 1.00 83.94 120 ALA A O 1
ATOM 952 N N . ALA A 1 121 ? 22.177 6.358 -20.914 1.00 87.75 121 ALA A N 1
ATOM 953 C CA . ALA A 1 121 ? 22.386 6.269 -19.470 1.00 87.75 121 ALA A CA 1
ATOM 954 C C . ALA A 1 121 ? 21.270 6.942 -18.642 1.00 87.75 121 ALA A C 1
ATOM 956 O O . ALA A 1 121 ? 20.797 6.301 -17.701 1.00 87.75 121 ALA A O 1
ATOM 957 N N . PRO A 1 122 ? 20.773 8.152 -18.977 1.00 89.06 122 PRO A N 1
ATOM 958 C CA . PRO A 1 122 ? 19.659 8.764 -18.252 1.00 89.06 122 PRO A CA 1
ATOM 959 C C . PRO A 1 122 ? 18.359 7.961 -18.354 1.00 89.06 122 PRO A C 1
ATOM 961 O O . PRO A 1 122 ? 17.635 7.866 -17.368 1.00 89.06 122 PRO A O 1
ATOM 964 N N . LEU A 1 123 ? 18.073 7.342 -19.507 1.00 87.25 123 LEU A N 1
ATOM 965 C CA . LEU A 1 123 ? 16.882 6.503 -19.698 1.00 87.25 123 LEU A CA 1
ATOM 966 C C . LEU A 1 123 ? 16.960 5.215 -18.880 1.00 87.25 123 LEU A C 1
ATOM 968 O O . LEU A 1 123 ? 16.015 4.867 -18.172 1.00 87.25 123 LEU A O 1
ATOM 972 N N . VAL A 1 124 ? 18.106 4.533 -18.921 1.00 87.94 124 VAL A N 1
ATOM 973 C CA . VAL A 1 124 ? 18.336 3.329 -18.112 1.00 87.94 124 VAL A CA 1
ATOM 974 C C . VAL A 1 124 ? 18.252 3.665 -16.623 1.00 87.94 124 VAL A C 1
ATOM 976 O O . VAL A 1 124 ? 17.581 2.962 -15.866 1.00 87.94 124 VAL A O 1
ATOM 979 N N . TRP A 1 125 ? 18.867 4.770 -16.198 1.00 90.50 125 TRP A N 1
ATOM 980 C CA . TRP A 1 125 ? 18.767 5.244 -14.820 1.00 90.50 125 TRP A CA 1
ATOM 981 C C . TRP A 1 125 ? 17.319 5.553 -14.428 1.00 90.50 125 TRP A C 1
ATOM 983 O O . TRP A 1 125 ? 16.862 5.096 -13.381 1.00 90.50 125 TRP A O 1
ATOM 993 N N . LEU A 1 126 ? 16.576 6.261 -15.282 1.00 90.06 126 LEU A N 1
ATOM 994 C CA . LEU A 1 126 ? 15.174 6.594 -15.047 1.00 90.06 126 LEU A CA 1
ATOM 995 C C . LEU A 1 126 ? 14.310 5.335 -14.963 1.00 90.06 126 LEU A C 1
ATOM 997 O O . LEU A 1 126 ? 13.447 5.262 -14.094 1.00 90.06 126 LEU A O 1
ATOM 1001 N N . ALA A 1 127 ? 14.571 4.320 -15.791 1.00 88.75 127 ALA A N 1
ATOM 1002 C CA . ALA A 1 127 ? 13.876 3.037 -15.727 1.00 88.75 127 ALA A CA 1
ATOM 1003 C C . ALA A 1 127 ? 14.125 2.331 -14.382 1.00 88.75 127 ALA A C 1
ATOM 1005 O O . ALA A 1 127 ? 13.177 1.942 -13.699 1.00 88.75 127 ALA A O 1
ATOM 1006 N N . ILE A 1 128 ? 15.385 2.228 -13.947 1.00 86.69 128 ILE A N 1
ATOM 1007 C CA . ILE A 1 128 ? 15.733 1.618 -12.652 1.00 86.69 128 ILE A CA 1
ATOM 1008 C C . ILE A 1 128 ? 15.123 2.419 -11.492 1.00 86.69 128 ILE A C 1
ATOM 1010 O O . ILE A 1 128 ? 14.568 1.837 -10.556 1.00 86.69 128 ILE A O 1
ATOM 1014 N N . HIS A 1 129 ? 15.200 3.750 -11.541 1.00 89.06 129 HIS A N 1
ATOM 1015 C CA . HIS A 1 129 ? 14.649 4.629 -10.512 1.00 89.06 129 HIS A CA 1
ATOM 1016 C C . HIS A 1 129 ? 13.121 4.520 -10.432 1.00 89.06 129 HIS A C 1
ATOM 1018 O O . HIS A 1 129 ? 12.573 4.348 -9.343 1.00 89.06 129 HIS A O 1
ATOM 1024 N N . ALA A 1 130 ? 12.430 4.555 -11.572 1.00 87.75 130 ALA A N 1
ATOM 1025 C CA . ALA A 1 130 ? 10.980 4.425 -11.644 1.00 87.75 130 ALA A CA 1
ATOM 1026 C C . ALA A 1 130 ? 10.502 3.055 -11.144 1.00 87.75 130 ALA A C 1
ATOM 1028 O O . ALA A 1 130 ? 9.565 2.994 -10.352 1.00 87.75 130 ALA A O 1
ATOM 1029 N N . ALA A 1 131 ? 11.189 1.967 -11.510 1.00 86.19 131 ALA A N 1
ATOM 1030 C CA . ALA A 1 131 ? 10.882 0.628 -11.003 1.00 86.19 131 ALA A CA 1
ATOM 1031 C C . ALA A 1 131 ? 11.016 0.542 -9.468 1.00 86.19 131 ALA A C 1
ATOM 1033 O O . ALA A 1 131 ? 10.143 0.001 -8.780 1.00 86.19 131 ALA A O 1
ATOM 1034 N N . ARG A 1 132 ? 12.077 1.135 -8.900 1.00 85.88 132 ARG A N 1
ATOM 1035 C CA . ARG A 1 132 ? 12.270 1.215 -7.441 1.00 85.88 132 ARG A CA 1
ATOM 1036 C C . ARG A 1 132 ? 11.169 2.025 -6.759 1.00 85.88 132 ARG A C 1
ATOM 1038 O O . ARG A 1 132 ? 10.610 1.572 -5.768 1.00 85.88 132 ARG A O 1
ATOM 1045 N N . GLN A 1 133 ? 10.827 3.195 -7.289 1.00 87.31 133 GLN A N 1
ATOM 1046 C CA . GLN A 1 133 ? 9.792 4.041 -6.692 1.00 87.31 133 GLN A CA 1
ATOM 1047 C C . GLN A 1 133 ? 8.392 3.424 -6.802 1.00 87.31 133 GLN A C 1
ATOM 1049 O O . GLN A 1 133 ? 7.630 3.478 -5.841 1.00 87.31 133 GLN A O 1
ATOM 1054 N N . ALA A 1 134 ? 8.065 2.780 -7.927 1.00 86.62 134 ALA A N 1
ATOM 1055 C CA . ALA A 1 134 ? 6.798 2.072 -8.100 1.00 86.62 134 ALA A CA 1
ATOM 1056 C C . ALA A 1 134 ? 6.655 0.913 -7.098 1.00 86.62 134 ALA A C 1
ATOM 1058 O O . ALA A 1 134 ? 5.630 0.793 -6.429 1.00 86.62 134 ALA A O 1
ATOM 1059 N N . SER A 1 135 ? 7.702 0.095 -6.938 1.00 85.69 135 SER A N 1
ATOM 1060 C CA . SER A 1 135 ? 7.695 -1.000 -5.957 1.00 85.69 135 SER A CA 1
ATOM 1061 C C . SER A 1 135 ? 7.622 -0.501 -4.509 1.00 85.69 135 SER A C 1
ATOM 1063 O O . SER A 1 135 ? 6.896 -1.082 -3.703 1.00 85.69 135 SER A O 1
ATOM 1065 N N . LEU A 1 136 ? 8.308 0.597 -4.175 1.00 85.94 136 LEU A N 1
ATOM 1066 C CA . LEU A 1 136 ? 8.221 1.229 -2.858 1.00 85.94 136 LEU A CA 1
ATOM 1067 C C . LEU A 1 136 ? 6.813 1.773 -2.575 1.00 85.94 136 LEU A C 1
ATOM 1069 O O . LEU A 1 136 ? 6.280 1.552 -1.488 1.00 85.94 136 LEU A O 1
ATOM 1073 N N . ALA A 1 137 ? 6.203 2.458 -3.547 1.00 87.69 137 ALA A N 1
ATOM 1074 C CA . ALA A 1 137 ? 4.857 3.010 -3.418 1.00 87.69 137 ALA A CA 1
ATOM 1075 C C . ALA A 1 137 ? 3.819 1.910 -3.164 1.00 87.69 137 ALA A C 1
ATOM 1077 O O . ALA A 1 137 ? 3.003 2.047 -2.254 1.00 87.69 137 ALA A O 1
ATOM 1078 N N . LYS A 1 138 ? 3.913 0.793 -3.894 1.00 86.94 138 LYS A N 1
ATOM 1079 C CA . LYS A 1 138 ? 3.031 -0.364 -3.715 1.00 86.94 138 LYS A CA 1
ATOM 1080 C C . LYS A 1 138 ? 3.169 -1.008 -2.334 1.00 86.94 138 LYS A C 1
ATOM 1082 O O . LYS A 1 138 ? 2.169 -1.287 -1.684 1.00 86.94 138 LYS A O 1
ATOM 1087 N N . ARG A 1 139 ? 4.402 -1.176 -1.842 1.00 86.19 139 ARG A N 1
ATOM 1088 C CA . ARG A 1 139 ? 4.652 -1.698 -0.484 1.00 86.19 139 ARG A CA 1
ATOM 1089 C C . ARG A 1 139 ? 4.034 -0.806 0.589 1.00 86.19 139 ARG A C 1
ATOM 1091 O O . ARG A 1 139 ? 3.381 -1.299 1.500 1.00 86.19 139 ARG A O 1
ATOM 1098 N N . LEU A 1 140 ? 4.210 0.511 0.464 1.00 87.69 140 LEU A N 1
ATOM 1099 C CA . LEU A 1 140 ? 3.604 1.469 1.388 1.00 87.69 140 LEU A CA 1
ATOM 1100 C C . LEU A 1 140 ? 2.076 1.406 1.326 1.00 87.69 140 LEU A C 1
ATOM 1102 O O . LEU A 1 140 ? 1.426 1.431 2.369 1.00 87.69 140 LEU A O 1
ATOM 1106 N N . GLU A 1 141 ? 1.492 1.309 0.131 1.00 90.25 141 GLU A N 1
ATOM 1107 C CA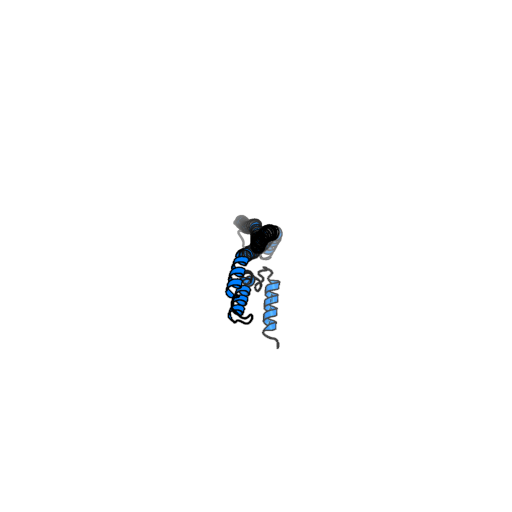 . GLU A 1 141 ? 0.051 1.120 -0.016 1.00 90.25 141 GLU A CA 1
ATOM 1108 C C . GLU A 1 141 ? -0.436 -0.130 0.724 1.00 90.25 141 GLU A C 1
ATOM 1110 O O . GLU A 1 141 ? -1.352 -0.018 1.540 1.00 90.25 141 GLU A O 1
ATOM 1115 N N . GLU A 1 142 ? 0.182 -1.286 0.473 1.00 89.06 142 GLU A N 1
ATOM 1116 C CA . GLU A 1 142 ? -0.177 -2.568 1.089 1.00 89.06 142 GLU A CA 1
ATOM 1117 C C . GLU A 1 142 ? -0.037 -2.519 2.619 1.00 89.06 142 GLU A C 1
ATOM 1119 O O . GLU A 1 142 ? -0.953 -2.931 3.332 1.00 89.06 142 GLU A O 1
ATOM 1124 N N . ASP A 1 143 ? 1.042 -1.927 3.141 1.00 89.50 143 ASP A N 1
ATOM 112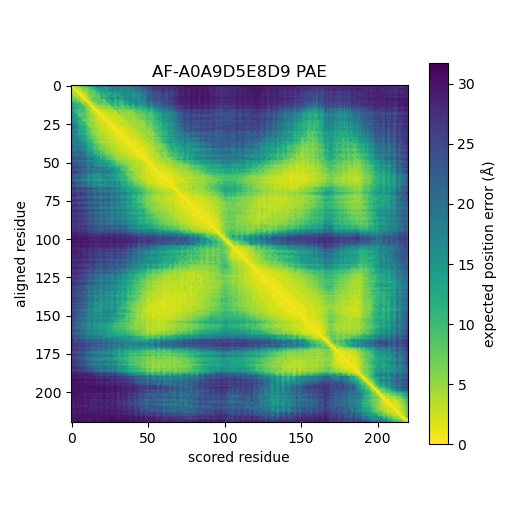5 C CA . ASP A 1 143 ? 1.265 -1.767 4.583 1.00 89.50 143 ASP A CA 1
ATOM 1126 C C . ASP A 1 143 ? 0.189 -0.897 5.249 1.00 89.50 143 ASP A C 1
ATOM 1128 O O . ASP A 1 143 ? -0.304 -1.218 6.335 1.00 89.50 143 ASP A O 1
ATOM 1132 N N . TYR A 1 144 ? -0.190 0.226 4.629 1.00 92.25 144 TYR A N 1
ATOM 1133 C CA . TYR A 1 144 ? -1.236 1.097 5.173 1.00 92.25 144 TYR A CA 1
ATOM 1134 C C . TYR A 1 144 ? -2.638 0.503 4.993 1.00 92.25 144 TYR A C 1
ATOM 1136 O O . TYR A 1 144 ? -3.475 0.665 5.881 1.00 92.25 144 TYR A O 1
ATOM 1144 N N . ALA A 1 145 ? -2.895 -0.211 3.896 1.00 92.31 145 ALA A N 1
ATOM 1145 C CA . ALA A 1 145 ? -4.150 -0.929 3.685 1.00 92.31 145 ALA A CA 1
ATOM 1146 C C . ALA A 1 145 ? -4.321 -2.067 4.704 1.00 92.31 145 ALA A C 1
ATOM 1148 O O . ALA A 1 145 ? -5.407 -2.249 5.260 1.00 92.31 145 ALA A O 1
ATOM 1149 N N . PHE A 1 146 ? -3.238 -2.780 5.020 1.00 92.44 146 PHE A N 1
ATOM 1150 C CA . PHE A 1 146 ? -3.223 -3.788 6.074 1.00 92.44 146 PHE A CA 1
ATOM 1151 C C . PHE A 1 146 ? -3.510 -3.170 7.447 1.00 92.44 146 PHE A C 1
ATOM 1153 O O . PHE A 1 146 ? -4.398 -3.642 8.154 1.00 92.44 146 PHE A O 1
ATOM 1160 N N . LYS A 1 147 ? -2.840 -2.061 7.798 1.00 91.94 147 LYS A N 1
ATOM 1161 C CA . LYS A 1 147 ? -3.113 -1.322 9.046 1.00 91.94 147 LYS A CA 1
ATOM 1162 C C . LYS A 1 147 ? -4.572 -0.882 9.145 1.00 91.94 147 LYS A C 1
ATOM 1164 O O . LYS A 1 147 ? -5.180 -1.058 10.194 1.00 91.94 147 LYS A O 1
ATOM 1169 N N . ALA A 1 148 ? -5.147 -0.369 8.057 1.00 93.62 148 ALA A N 1
ATOM 1170 C CA . ALA A 1 148 ? -6.557 0.008 8.014 1.00 93.62 148 ALA A CA 1
ATOM 1171 C C . ALA A 1 148 ? -7.482 -1.190 8.283 1.00 93.62 148 ALA A C 1
ATOM 1173 O O . ALA A 1 148 ? -8.392 -1.097 9.105 1.00 93.62 148 ALA A O 1
ATOM 1174 N N . THR A 1 149 ? -7.216 -2.324 7.630 1.00 92.25 149 THR A N 1
ATOM 1175 C CA . THR A 1 149 ? -8.017 -3.551 7.758 1.00 92.25 149 THR A CA 1
ATOM 1176 C C . THR A 1 149 ? -7.949 -4.120 9.176 1.00 92.25 149 THR A C 1
ATOM 1178 O O . THR A 1 149 ? -8.985 -4.422 9.768 1.00 92.25 149 THR A O 1
ATOM 1181 N N . ILE A 1 150 ? -6.748 -4.195 9.761 1.00 91.31 150 ILE A N 1
ATOM 1182 C CA . ILE A 1 150 ? -6.561 -4.659 11.141 1.00 91.31 150 ILE A CA 1
ATOM 1183 C C . ILE A 1 150 ? -7.281 -3.736 12.125 1.00 91.31 150 ILE A C 1
ATOM 1185 O O . ILE A 1 150 ? -8.055 -4.237 12.940 1.00 91.31 150 ILE A O 1
ATOM 1189 N N . SER A 1 151 ? -7.119 -2.412 12.011 1.00 90.81 151 SER A N 1
ATOM 1190 C CA . SER A 1 151 ? -7.832 -1.447 12.861 1.00 90.81 151 SER A CA 1
ATOM 1191 C C . SER A 1 151 ? -9.352 -1.575 12.745 1.00 90.81 151 SER A C 1
ATOM 1193 O O . SER A 1 151 ? -10.042 -1.541 13.757 1.00 90.81 151 SER A O 1
ATOM 1195 N N . MET A 1 152 ? -9.884 -1.796 11.539 1.00 90.56 152 MET A N 1
ATOM 1196 C CA . MET A 1 152 ? -11.321 -1.995 11.329 1.00 90.56 152 MET A CA 1
ATOM 1197 C C . MET A 1 152 ? -11.838 -3.287 11.983 1.00 90.56 152 MET A C 1
ATOM 1199 O O . MET A 1 152 ? -12.935 -3.308 12.535 1.00 90.56 152 MET A O 1
ATOM 1203 N N . SER A 1 153 ? -11.051 -4.363 11.940 1.00 90.38 153 SER A N 1
ATOM 1204 C CA . SER A 1 153 ? -11.414 -5.659 12.535 1.00 90.38 153 SER A CA 1
ATOM 1205 C C . SER A 1 153 ? -11.164 -5.757 14.049 1.00 90.38 153 SER A C 1
ATOM 1207 O O . SER A 1 153 ? -11.674 -6.674 14.697 1.00 90.38 153 SER A O 1
ATOM 1209 N N . PHE A 1 154 ? -10.414 -4.813 14.628 1.00 88.12 154 PHE A N 1
ATOM 1210 C CA . PHE A 1 154 ? -9.936 -4.881 16.011 1.00 88.12 154 PHE A CA 1
ATOM 1211 C C . PHE A 1 154 ? -11.070 -4.954 17.042 1.00 88.12 154 PHE A C 1
ATOM 1213 O O . PHE A 1 154 ? -11.033 -5.816 17.921 1.00 88.12 154 PHE A O 1
ATOM 1220 N N . ASP A 1 155 ? -12.112 -4.124 16.917 1.00 85.94 155 ASP A N 1
ATOM 1221 C CA . ASP A 1 155 ? -13.240 -4.157 17.862 1.00 85.94 155 ASP A CA 1
ATOM 1222 C C . ASP A 1 155 ? -14.017 -5.485 17.783 1.00 85.94 155 ASP A C 1
ATOM 1224 O O . ASP A 1 155 ? -14.456 -6.009 18.807 1.00 85.94 155 ASP A O 1
ATOM 1228 N N . GLY A 1 156 ? -14.122 -6.085 16.592 1.00 86.44 156 GLY A N 1
ATOM 1229 C CA . GLY A 1 156 ? -14.726 -7.407 16.402 1.00 86.44 156 GLY A CA 1
ATOM 1230 C C . GLY A 1 156 ? -13.946 -8.504 17.126 1.00 86.44 156 GLY A C 1
ATOM 1231 O O . GLY A 1 156 ? -14.525 -9.264 17.907 1.00 86.44 156 GLY A O 1
ATOM 1232 N N . TYR A 1 157 ? -12.623 -8.531 16.947 1.00 86.50 157 TYR A N 1
ATOM 1233 C CA . TYR A 1 157 ? -11.756 -9.472 17.656 1.00 86.50 157 TYR A CA 1
ATOM 1234 C C . TYR A 1 157 ? -11.788 -9.258 19.165 1.00 86.50 157 TYR A C 1
ATOM 1236 O O . TYR A 1 157 ? -11.893 -10.223 19.917 1.00 86.50 157 TYR A O 1
ATOM 1244 N N . ARG A 1 158 ? -11.774 -8.006 19.629 1.00 84.50 158 ARG A N 1
ATOM 1245 C CA . ARG A 1 158 ? -11.870 -7.683 21.056 1.00 84.50 158 ARG A CA 1
ATOM 1246 C C . ARG A 1 158 ? -13.159 -8.226 21.675 1.00 84.50 158 ARG A C 1
ATOM 1248 O O . ARG A 1 158 ? -13.111 -8.780 22.771 1.00 84.50 158 ARG A O 1
ATOM 1255 N N . ARG A 1 159 ? -14.300 -8.095 20.986 1.00 84.88 159 ARG A N 1
ATOM 1256 C CA . ARG A 1 159 ? -15.593 -8.634 21.446 1.00 84.88 159 ARG A CA 1
ATOM 1257 C C . ARG A 1 159 ? -15.588 -10.160 21.506 1.00 84.88 159 ARG A C 1
ATOM 1259 O O . ARG A 1 159 ? -15.966 -10.703 22.538 1.00 84.88 159 ARG A O 1
ATOM 1266 N N . GLN A 1 160 ? -15.108 -10.833 20.458 1.00 83.06 160 GLN A N 1
ATOM 1267 C CA . GLN A 1 160 ? -15.003 -12.299 20.434 1.00 83.06 160 GLN A CA 1
ATOM 1268 C C . GLN A 1 160 ? -14.076 -12.819 21.540 1.00 83.06 160 GLN A C 1
ATOM 1270 O O . GLN A 1 160 ? -14.420 -13.760 22.246 1.00 83.06 160 GLN A O 1
ATOM 1275 N N . MET A 1 161 ? -12.935 -12.163 21.760 1.00 82.81 161 MET A N 1
ATOM 1276 C CA . MET A 1 161 ? -12.002 -12.515 22.836 1.00 82.81 161 MET A CA 1
ATOM 1277 C C . MET A 1 161 ? -12.611 -12.288 24.224 1.00 82.81 161 MET A C 1
ATOM 1279 O O . MET A 1 161 ? -12.410 -13.098 25.125 1.00 82.81 161 MET A O 1
ATOM 1283 N N . ALA A 1 162 ? -13.388 -11.215 24.402 1.00 82.81 162 ALA A N 1
ATOM 1284 C CA . ALA A 1 162 ? -14.094 -10.948 25.651 1.00 82.81 162 ALA A CA 1
ATOM 1285 C C . ALA A 1 162 ? -15.232 -11.947 25.916 1.00 82.81 162 ALA A C 1
ATOM 1287 O O . ALA A 1 162 ? -15.541 -12.214 27.072 1.00 82.81 162 ALA A O 1
ATOM 1288 N N . GLU A 1 163 ? -15.867 -12.484 24.875 1.00 82.69 163 GLU A N 1
ATOM 1289 C CA . GLU A 1 163 ? -16.886 -13.531 24.989 1.00 82.69 163 GLU A CA 1
ATOM 1290 C C . GLU A 1 163 ? -16.258 -14.883 25.333 1.00 82.69 163 GLU A C 1
ATOM 1292 O O . GLU A 1 163 ? -16.662 -15.512 26.307 1.00 82.69 163 GLU A O 1
ATOM 1297 N N . VAL A 1 164 ? -15.204 -15.271 24.613 1.00 79.50 164 VAL A N 1
ATOM 1298 C CA . VAL A 1 164 ? -14.440 -16.500 24.866 1.00 79.50 164 VAL A CA 1
ATOM 1299 C C . VAL A 1 164 ? -13.799 -16.491 26.261 1.00 79.50 164 VAL A C 1
ATOM 1301 O O . VAL A 1 164 ? -13.773 -17.515 26.936 1.00 79.50 164 VAL A O 1
ATOM 1304 N N . GLY A 1 165 ? -13.328 -15.334 26.738 1.00 75.69 165 GLY A N 1
ATOM 1305 C CA . GLY A 1 165 ? -12.724 -15.189 28.066 1.00 75.69 165 GLY A CA 1
ATOM 1306 C C . GLY A 1 165 ? -13.698 -15.329 29.245 1.00 75.69 165 GLY A C 1
ATOM 1307 O O . GLY A 1 165 ? -13.254 -15.562 30.370 1.00 75.69 165 GLY A O 1
ATOM 1308 N N . LYS A 1 166 ? -15.020 -15.225 29.029 1.00 77.31 166 LYS A N 1
ATOM 1309 C CA . LYS A 1 166 ? -16.037 -15.414 30.080 1.00 77.31 166 LYS A CA 1
ATOM 1310 C C . LYS A 1 166 ? -16.208 -16.904 30.395 1.00 77.31 166 LYS A C 1
ATOM 1312 O O . LYS A 1 166 ? -17.184 -17.524 29.990 1.00 77.31 166 LYS A O 1
ATOM 1317 N N . GLY A 1 167 ? -15.259 -17.475 31.131 1.00 67.62 167 GLY A N 1
ATOM 1318 C CA . GLY A 1 167 ? -15.337 -18.862 31.611 1.00 67.62 167 GLY A CA 1
ATOM 1319 C C . GLY A 1 167 ? -14.050 -19.673 31.484 1.00 67.62 167 GLY A C 1
ATOM 1320 O O . GLY A 1 167 ? -14.058 -20.861 31.793 1.00 67.62 167 GLY A O 1
ATOM 1321 N N . LEU A 1 168 ? -12.947 -19.057 31.051 1.00 69.00 168 LEU A N 1
ATOM 1322 C CA . LEU A 1 168 ? -11.658 -19.726 30.889 1.00 69.00 168 LEU A CA 1
ATOM 1323 C C . LEU A 1 168 ? -10.633 -19.168 31.881 1.00 69.00 168 LEU A C 1
ATOM 1325 O O . LEU A 1 168 ? -10.525 -17.957 32.060 1.00 69.00 168 LEU A O 1
ATOM 1329 N N . ALA A 1 169 ? -9.859 -20.056 32.510 1.00 69.25 169 ALA A N 1
ATOM 1330 C CA . ALA A 1 169 ? -8.670 -19.661 33.259 1.00 69.25 169 ALA A CA 1
ATOM 1331 C C . ALA A 1 169 ? -7.653 -18.990 32.316 1.00 69.25 169 ALA A C 1
ATOM 1333 O O . ALA A 1 169 ? -7.561 -19.361 31.144 1.00 69.25 169 ALA A O 1
ATOM 1334 N N . ALA A 1 170 ? -6.880 -18.028 32.831 1.00 63.94 170 ALA A N 1
ATOM 1335 C CA . ALA A 1 170 ? -5.905 -17.260 32.047 1.00 63.94 170 ALA A CA 1
ATOM 1336 C C . ALA A 1 170 ? -4.869 -18.144 31.312 1.00 63.94 170 ALA A C 1
ATOM 1338 O O . ALA A 1 170 ? -4.413 -17.766 30.236 1.00 63.94 170 ALA A O 1
ATOM 1339 N N . ASP A 1 171 ? -4.592 -19.346 31.831 1.00 69.69 171 ASP A N 1
ATOM 1340 C CA . ASP A 1 171 ? -3.676 -20.343 31.252 1.00 69.69 171 ASP A CA 1
ATOM 1341 C C . ASP A 1 171 ? -4.370 -21.382 30.342 1.00 69.69 171 ASP A C 1
ATOM 1343 O O . ASP A 1 171 ? -3.846 -22.469 30.093 1.00 69.69 171 ASP A O 1
ATOM 1347 N N . SER A 1 172 ? -5.579 -21.095 29.849 1.00 80.44 172 SER A N 1
ATOM 1348 C CA . SER A 1 172 ? -6.294 -22.011 28.954 1.00 80.44 172 SER A CA 1
ATOM 1349 C C . SER A 1 172 ? -5.567 -22.179 27.605 1.00 80.44 172 SER A C 1
ATOM 1351 O O . SER A 1 172 ? -5.233 -21.176 26.966 1.00 80.44 172 SER A O 1
ATOM 1353 N N . PRO A 1 173 ? -5.430 -23.414 27.077 1.00 82.75 173 PRO A N 1
ATOM 1354 C CA . PRO A 1 173 ? -4.898 -23.665 25.734 1.00 82.75 173 PRO A CA 1
ATOM 1355 C C . PRO A 1 173 ? -5.640 -22.899 24.632 1.00 82.75 173 PRO A C 1
ATOM 1357 O O . PRO A 1 173 ? -5.040 -22.492 23.639 1.00 82.75 173 PRO A O 1
ATOM 1360 N N . LEU A 1 174 ? -6.944 -22.662 24.814 1.00 80.88 174 LEU A N 1
ATOM 1361 C CA . LEU A 1 174 ? -7.744 -21.873 23.882 1.00 80.88 174 LEU A CA 1
ATOM 1362 C C . LEU A 1 174 ? -7.309 -20.401 23.887 1.00 80.88 174 LEU A C 1
ATOM 1364 O O . LEU A 1 174 ? -7.175 -19.806 22.822 1.00 80.88 174 LEU A O 1
ATOM 1368 N N . ALA A 1 175 ? -7.025 -19.832 25.063 1.00 80.19 175 ALA A N 1
ATOM 1369 C CA . ALA A 1 175 ? -6.520 -18.467 25.182 1.00 80.19 175 ALA A CA 1
ATOM 1370 C C . ALA A 1 175 ? -5.154 -18.325 24.494 1.00 80.19 175 ALA A C 1
ATOM 1372 O O . ALA A 1 175 ? -4.948 -17.356 23.761 1.00 80.19 175 ALA A O 1
ATOM 1373 N N . THR A 1 176 ? -4.264 -19.317 24.643 1.00 84.19 176 THR A N 1
ATOM 1374 C CA . THR A 1 176 ? -2.973 -19.389 23.933 1.00 84.19 176 THR A CA 1
ATOM 1375 C C . THR A 1 176 ? -3.142 -19.493 22.416 1.00 84.19 176 THR A C 1
ATOM 1377 O O . THR A 1 176 ? -2.464 -18.787 21.670 1.00 84.19 176 THR A O 1
ATOM 1380 N N . LEU A 1 177 ? -4.055 -20.342 21.933 1.00 86.75 177 LEU A N 1
ATOM 1381 C CA . LEU A 1 177 ? -4.359 -20.457 20.504 1.00 86.75 177 LEU A CA 1
ATOM 1382 C C . LEU A 1 177 ? -4.890 -19.136 19.951 1.00 86.75 177 LEU A C 1
ATOM 1384 O O . LEU A 1 177 ? -4.377 -18.652 18.951 1.00 86.75 177 LEU A O 1
ATOM 1388 N N . CYS A 1 178 ? -5.848 -18.518 20.636 1.00 83.50 178 CYS A N 1
ATOM 1389 C CA . CYS A 1 178 ? -6.399 -17.213 20.295 1.00 83.50 178 CYS A CA 1
ATOM 1390 C C . CYS A 1 178 ? -5.334 -16.107 20.248 1.00 83.50 178 CYS A C 1
ATOM 1392 O O . CYS A 1 178 ? -5.340 -15.282 19.337 1.00 83.50 178 CYS A O 1
ATOM 1394 N N . THR A 1 179 ? -4.393 -16.083 21.196 1.00 83.94 179 THR A N 1
ATOM 1395 C CA . THR A 1 179 ? -3.290 -15.107 21.162 1.00 83.94 179 THR A CA 1
ATOM 1396 C C . THR A 1 179 ? -2.315 -15.385 20.027 1.00 83.94 179 THR A C 1
ATOM 1398 O O . THR A 1 179 ? -1.859 -14.445 19.379 1.00 83.94 179 THR A O 1
ATOM 1401 N N . ASN A 1 180 ? -2.000 -16.651 19.756 1.00 88.81 180 ASN A N 1
ATOM 1402 C CA . ASN A 1 180 ? -1.109 -17.020 18.660 1.00 88.81 180 ASN A CA 1
ATOM 1403 C C . ASN A 1 180 ? -1.742 -16.747 17.289 1.00 88.81 180 ASN A C 1
ATOM 1405 O O . ASN A 1 180 ? -1.058 -16.229 16.412 1.00 88.81 180 ASN A O 1
ATOM 1409 N N . THR A 1 181 ? -3.037 -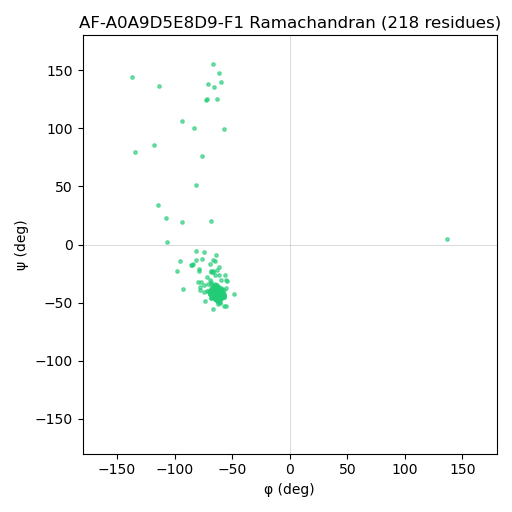17.017 17.105 1.00 88.50 181 THR A N 1
ATOM 1410 C CA . THR A 1 181 ? -3.743 -16.690 15.859 1.00 88.50 181 THR A CA 1
ATOM 1411 C C . THR A 1 181 ? -3.837 -15.185 15.663 1.00 88.50 181 THR A C 1
ATOM 1413 O O . THR A 1 181 ? -3.499 -14.714 14.583 1.00 88.50 181 THR A O 1
ATOM 1416 N N . LEU A 1 182 ? -4.196 -14.415 16.700 1.00 85.94 182 LEU A N 1
ATOM 1417 C CA . LEU A 1 182 ? -4.169 -12.948 16.655 1.00 85.94 182 LEU A CA 1
ATOM 1418 C C . LEU A 1 182 ? -2.782 -12.412 16.298 1.00 85.94 182 LEU A C 1
ATOM 1420 O O . LEU A 1 182 ? -2.663 -11.486 15.498 1.00 85.94 182 LEU A O 1
ATOM 1424 N N . ARG A 1 183 ? -1.729 -12.993 16.882 1.00 86.62 183 ARG A N 1
ATOM 1425 C CA . ARG A 1 183 ? -0.347 -12.634 16.568 1.00 86.62 183 ARG A CA 1
ATOM 1426 C C . ARG A 1 183 ? -0.036 -12.897 15.101 1.00 86.62 183 ARG A C 1
ATOM 1428 O O . ARG A 1 183 ? 0.538 -12.017 14.475 1.00 86.62 183 ARG A O 1
ATOM 1435 N N . GLU A 1 184 ? -0.423 -14.055 14.574 1.00 87.44 184 GLU A N 1
ATOM 1436 C CA . GLU A 1 184 ? -0.142 -14.457 13.194 1.00 87.44 184 GLU A CA 1
ATOM 1437 C C . GLU A 1 184 ? -0.911 -13.603 12.176 1.00 87.44 184 GLU A C 1
ATOM 1439 O O . GLU A 1 184 ? -0.315 -13.085 11.236 1.00 87.44 184 GLU A O 1
ATOM 1444 N N . ILE A 1 185 ? -2.211 -13.362 12.386 1.00 86.19 185 ILE A N 1
ATOM 1445 C CA . ILE A 1 185 ? -3.014 -12.517 11.482 1.00 86.19 185 ILE A CA 1
ATOM 1446 C C . ILE A 1 185 ? -2.598 -11.041 11.528 1.00 86.19 185 ILE A C 1
ATOM 1448 O O . ILE A 1 185 ? -2.855 -10.308 10.577 1.00 86.19 185 ILE A O 1
ATOM 1452 N N . ALA A 1 186 ? -1.977 -10.592 12.626 1.00 85.56 186 ALA A N 1
ATOM 1453 C CA . ALA A 1 186 ? -1.460 -9.234 12.773 1.00 85.56 186 ALA A CA 1
ATOM 1454 C C . ALA A 1 186 ? -0.088 -9.037 12.103 1.00 85.56 186 ALA A C 1
ATOM 1456 O O . ALA A 1 186 ? 0.408 -7.907 12.053 1.00 85.56 186 ALA A O 1
ATOM 1457 N N . ILE A 1 187 ? 0.529 -10.098 11.572 1.00 83.81 187 ILE A N 1
ATOM 1458 C CA . ILE A 1 187 ? 1.763 -9.991 10.793 1.00 83.81 187 ILE A CA 1
ATOM 1459 C C . ILE A 1 187 ? 1.437 -9.350 9.436 1.00 83.81 187 ILE A C 1
ATOM 1461 O O . ILE A 1 187 ? 0.608 -9.880 8.695 1.00 83.81 187 ILE A O 1
ATOM 1465 N N . PRO A 1 188 ? 2.105 -8.243 9.054 1.00 81.69 188 PRO A N 1
ATOM 1466 C CA . PRO A 1 188 ? 1.900 -7.641 7.745 1.00 81.69 188 PRO A CA 1
ATOM 1467 C C . PRO A 1 188 ? 2.241 -8.616 6.605 1.00 81.69 188 PRO A C 1
ATOM 1469 O O . PRO A 1 188 ? 3.288 -9.276 6.659 1.00 81.69 188 PRO A O 1
ATOM 1472 N N . PRO A 1 189 ? 1.442 -8.648 5.522 1.00 73.62 189 PRO A N 1
ATOM 1473 C CA . PRO A 1 189 ? 1.672 -9.534 4.379 1.00 73.62 189 PRO A CA 1
ATOM 1474 C C . PRO A 1 189 ? 3.015 -9.262 3.683 1.00 73.62 189 PRO A C 1
ATOM 1476 O O . PRO A 1 189 ? 3.556 -10.139 3.019 1.00 73.62 189 PRO A O 1
ATOM 1479 N N . GLY A 1 190 ? 3.615 -8.084 3.892 1.00 64.56 190 GLY A N 1
ATOM 1480 C CA . GLY A 1 190 ? 4.914 -7.694 3.343 1.00 64.56 190 GLY A CA 1
ATOM 1481 C C . GLY A 1 190 ? 6.118 -8.523 3.819 1.00 64.56 190 GLY A C 1
ATOM 1482 O O . GLY A 1 190 ? 7.210 -8.380 3.267 1.00 64.56 190 GLY A O 1
ATOM 1483 N N . ARG A 1 191 ? 5.973 -9.414 4.815 1.00 59.53 191 ARG A N 1
ATOM 1484 C CA . ARG A 1 191 ? 7.112 -10.176 5.368 1.00 59.53 191 ARG A CA 1
ATOM 1485 C C . ARG A 1 191 ? 7.752 -11.149 4.370 1.00 59.53 191 ARG A C 1
ATOM 1487 O O . ARG A 1 191 ? 8.952 -11.392 4.473 1.00 59.53 191 ARG A O 1
ATOM 1494 N N . ILE A 1 192 ? 7.007 -11.628 3.371 1.00 53.81 192 ILE A N 1
ATOM 1495 C CA . ILE A 1 192 ? 7.552 -12.446 2.266 1.00 53.81 192 ILE A CA 1
ATOM 1496 C C . ILE A 1 192 ? 8.577 -11.666 1.419 1.00 53.81 192 ILE A C 1
ATOM 1498 O O . ILE A 1 192 ? 9.449 -12.269 0.805 1.00 53.81 192 ILE A O 1
ATOM 1502 N N . TYR A 1 193 ? 8.539 -10.328 1.443 1.00 50.22 193 TYR A N 1
ATOM 1503 C CA . TYR A 1 193 ? 9.447 -9.460 0.684 1.00 50.22 193 TYR A CA 1
ATOM 1504 C C . TYR A 1 193 ? 10.670 -8.971 1.473 1.00 50.22 193 TYR A C 1
ATOM 1506 O O . TYR A 1 193 ? 11.611 -8.458 0.872 1.00 50.22 193 TYR A O 1
ATOM 1514 N N . ASN A 1 194 ? 10.689 -9.099 2.803 1.00 51.41 194 ASN A N 1
ATOM 1515 C CA . ASN A 1 194 ? 11.784 -8.570 3.630 1.00 51.41 194 ASN A CA 1
ATOM 1516 C C . ASN A 1 194 ? 13.041 -9.460 3.624 1.00 51.41 194 ASN A C 1
ATOM 1518 O O . ASN A 1 194 ? 14.130 -8.959 3.894 1.00 51.41 194 ASN A O 1
ATOM 1522 N N . GLY A 1 195 ? 12.908 -10.747 3.280 1.00 52.28 195 GLY A N 1
ATOM 1523 C CA . GLY A 1 195 ? 14.038 -11.670 3.089 1.00 52.28 195 GLY A CA 1
ATOM 1524 C C . GLY A 1 195 ? 14.661 -11.620 1.688 1.00 52.28 195 GLY A C 1
ATOM 1525 O O . GLY A 1 195 ? 15.797 -12.043 1.507 1.00 52.28 195 GLY A O 1
ATOM 1526 N N . GLN A 1 196 ? 13.945 -11.065 0.707 1.00 49.59 196 GLN A N 1
ATOM 1527 C CA . GLN A 1 196 ? 14.432 -10.827 -0.649 1.00 49.59 196 GLN A CA 1
ATOM 1528 C C . GLN A 1 196 ? 14.415 -9.324 -0.903 1.00 49.59 196 GLN A C 1
ATOM 1530 O O . GLN A 1 196 ? 13.452 -8.760 -1.432 1.00 49.59 196 GLN A O 1
ATOM 1535 N N . ARG A 1 197 ? 15.497 -8.651 -0.500 1.00 49.50 197 ARG A N 1
ATOM 1536 C CA . ARG A 1 197 ? 15.769 -7.292 -0.961 1.00 49.50 197 ARG A CA 1
ATOM 1537 C C . ARG A 1 197 ? 15.833 -7.336 -2.492 1.00 49.50 197 ARG A C 1
ATOM 1539 O O . ARG A 1 197 ? 16.826 -7.740 -3.070 1.00 49.50 197 ARG A O 1
ATOM 1546 N N . MET A 1 198 ? 14.744 -6.960 -3.160 1.00 50.12 198 MET A N 1
ATOM 1547 C CA . MET A 1 198 ? 14.764 -6.620 -4.582 1.00 50.12 198 MET A CA 1
ATOM 1548 C C . MET A 1 198 ? 15.250 -5.175 -4.731 1.00 50.12 198 MET A C 1
ATOM 1550 O O . MET A 1 198 ? 14.593 -4.343 -5.354 1.00 50.12 198 MET A O 1
ATOM 1554 N N . ASP A 1 199 ? 16.382 -4.831 -4.113 1.00 57.19 199 ASP A N 1
ATOM 1555 C CA . ASP A 1 199 ? 17.175 -3.752 -4.666 1.00 57.19 199 ASP A CA 1
ATOM 1556 C C . ASP A 1 199 ? 17.831 -4.317 -5.934 1.00 57.19 199 ASP A C 1
ATOM 1558 O O . ASP A 1 199 ? 18.519 -5.328 -5.869 1.00 57.19 199 ASP A O 1
ATOM 1562 N N . PRO A 1 200 ? 17.666 -3.699 -7.117 1.00 54.81 200 PRO A N 1
ATOM 1563 C CA . PRO A 1 200 ? 18.347 -4.144 -8.338 1.00 54.81 200 PRO A CA 1
ATOM 1564 C C . PRO A 1 200 ? 19.870 -3.90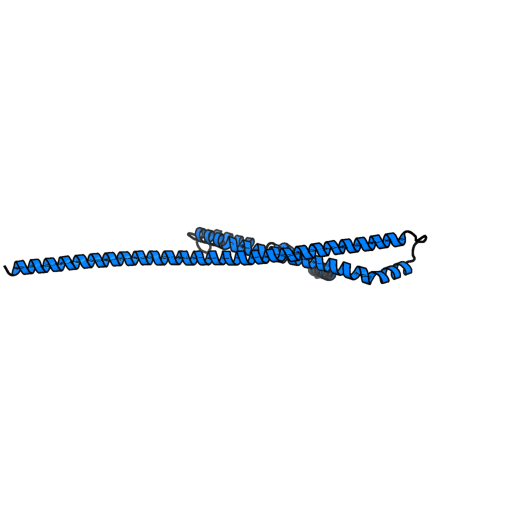6 -8.275 1.00 54.81 200 PRO A C 1
ATOM 1566 O O . PRO A 1 200 ? 20.537 -3.778 -9.296 1.00 54.81 200 PRO A O 1
ATOM 1569 N N . ASN A 1 201 ? 20.427 -3.755 -7.072 1.00 55.22 201 ASN A N 1
ATOM 1570 C CA . ASN A 1 201 ? 21.841 -3.592 -6.848 1.00 55.22 201 ASN A CA 1
ATOM 1571 C C . ASN A 1 201 ? 22.480 -4.983 -6.841 1.00 55.22 201 ASN A C 1
ATOM 1573 O O . ASN A 1 201 ? 22.441 -5.717 -5.862 1.00 55.22 201 ASN A O 1
ATOM 1577 N N . ILE A 1 202 ? 23.085 -5.351 -7.964 1.00 57.94 202 ILE A N 1
ATOM 1578 C CA . ILE A 1 202 ? 23.734 -6.656 -8.136 1.00 57.94 202 ILE A CA 1
ATOM 1579 C C . ILE A 1 202 ? 24.794 -6.885 -7.038 1.00 57.94 202 ILE A C 1
ATOM 1581 O O . ILE A 1 202 ? 24.985 -8.006 -6.575 1.00 57.94 202 ILE A O 1
ATOM 1585 N N . THR A 1 203 ? 25.419 -5.814 -6.537 1.00 64.00 203 THR A N 1
ATOM 1586 C CA . THR A 1 203 ? 26.473 -5.878 -5.512 1.00 64.00 203 THR A CA 1
ATOM 1587 C C . THR A 1 203 ? 25.994 -6.388 -4.154 1.00 64.00 203 THR A C 1
ATOM 1589 O O . THR A 1 203 ? 26.731 -7.120 -3.499 1.00 64.00 203 THR A O 1
ATOM 1592 N N . THR A 1 204 ? 24.768 -6.064 -3.737 1.00 64.56 204 THR A N 1
ATOM 1593 C CA . THR A 1 204 ? 24.205 -6.533 -2.461 1.00 64.56 204 THR A CA 1
ATOM 1594 C C . THR A 1 204 ? 23.741 -7.977 -2.576 1.00 64.56 204 THR A C 1
ATOM 1596 O O . THR A 1 204 ? 24.047 -8.770 -1.694 1.00 64.56 204 THR A O 1
ATOM 1599 N N . SER A 1 205 ? 23.142 -8.362 -3.707 1.00 61.69 205 SER A N 1
ATOM 1600 C CA . SER A 1 205 ? 22.784 -9.763 -3.977 1.00 61.69 205 SER A CA 1
ATOM 1601 C C . SER A 1 205 ? 24.007 -10.689 -4.024 1.00 61.69 205 SER A C 1
ATOM 1603 O O . SER A 1 205 ? 23.985 -11.782 -3.462 1.00 61.69 205 SER A O 1
ATOM 1605 N N . ILE A 1 206 ? 25.113 -10.233 -4.625 1.00 66.62 206 ILE A N 1
ATOM 1606 C CA . ILE A 1 206 ? 26.384 -10.965 -4.634 1.00 66.62 206 ILE A CA 1
ATOM 1607 C C . ILE A 1 206 ? 26.993 -10.988 -3.232 1.00 66.62 206 ILE A C 1
ATOM 1609 O O . ILE A 1 206 ? 27.460 -12.037 -2.798 1.00 66.62 206 ILE A O 1
ATOM 1613 N N . ALA A 1 207 ? 26.962 -9.875 -2.494 1.00 74.50 207 ALA A N 1
ATOM 1614 C CA . ALA A 1 207 ? 27.458 -9.834 -1.121 1.00 74.50 207 ALA A CA 1
ATOM 1615 C C . ALA A 1 207 ? 26.678 -10.780 -0.190 1.00 74.50 207 ALA A C 1
ATOM 1617 O O . ALA A 1 207 ? 27.289 -11.453 0.641 1.00 74.50 207 ALA A O 1
ATOM 1618 N N . ASP A 1 208 ? 25.360 -10.875 -0.356 1.00 70.56 208 ASP A N 1
ATOM 1619 C CA . ASP A 1 208 ? 24.504 -11.778 0.411 1.00 70.56 208 ASP A CA 1
ATOM 1620 C C . ASP A 1 208 ? 24.721 -13.244 0.006 1.00 70.56 208 ASP A C 1
ATOM 1622 O O . ASP A 1 208 ? 24.845 -14.095 0.886 1.00 70.56 208 ASP A O 1
ATOM 1626 N N . MET A 1 209 ? 24.896 -13.545 -1.289 1.00 69.69 209 MET A N 1
ATOM 1627 C CA . MET A 1 209 ? 25.296 -14.885 -1.752 1.00 69.69 209 MET A CA 1
ATOM 1628 C C . MET A 1 209 ? 26.669 -15.300 -1.209 1.00 69.69 209 MET A C 1
ATOM 1630 O O . MET A 1 209 ? 26.846 -16.432 -0.761 1.00 69.69 209 MET A O 1
ATOM 1634 N N . VAL A 1 210 ? 27.645 -14.387 -1.199 1.00 76.00 210 VAL A N 1
ATOM 1635 C CA . VAL A 1 210 ? 28.985 -14.639 -0.646 1.00 76.00 210 VAL A CA 1
ATOM 1636 C C . VAL A 1 210 ? 28.919 -14.851 0.869 1.00 76.00 210 VAL A C 1
ATOM 1638 O O . VAL A 1 210 ? 29.569 -15.760 1.383 1.00 76.00 210 VAL A O 1
ATOM 1641 N N . ARG A 1 211 ? 28.107 -14.070 1.595 1.00 76.50 211 ARG A N 1
ATOM 1642 C CA . ARG A 1 211 ? 27.884 -14.262 3.038 1.00 76.50 211 ARG A CA 1
ATOM 1643 C C . ARG A 1 211 ? 27.195 -15.585 3.351 1.00 76.50 211 ARG A C 1
ATOM 1645 O O . ARG A 1 211 ? 27.634 -16.270 4.267 1.00 76.50 211 ARG A O 1
ATOM 1652 N N . GLN A 1 212 ? 26.164 -15.960 2.596 1.00 77.50 212 GLN A N 1
ATOM 1653 C CA . GLN A 1 212 ? 25.484 -17.247 2.767 1.00 77.50 212 GLN A CA 1
ATOM 1654 C C . GLN A 1 212 ? 26.428 -18.422 2.509 1.00 77.50 212 GLN A C 1
ATOM 1656 O O . GLN A 1 212 ? 26.450 -19.364 3.296 1.00 77.50 212 GLN A O 1
ATOM 1661 N N . ARG A 1 213 ? 27.266 -18.335 1.470 1.00 72.50 213 ARG A N 1
ATOM 1662 C CA . ARG A 1 213 ? 28.265 -19.365 1.166 1.00 72.50 213 ARG A CA 1
ATOM 1663 C C . ARG A 1 213 ? 29.317 -19.500 2.270 1.00 72.50 213 ARG A C 1
ATOM 1665 O O . ARG A 1 213 ? 29.692 -20.611 2.610 1.00 72.50 213 ARG A O 1
ATOM 1672 N N . ARG A 1 214 ? 29.743 -18.382 2.868 1.00 71.12 214 ARG A N 1
ATOM 1673 C CA . ARG A 1 214 ? 30.695 -18.362 3.993 1.00 71.12 214 ARG A CA 1
ATOM 1674 C C . ARG A 1 214 ? 30.090 -18.865 5.310 1.00 71.12 214 ARG A C 1
ATOM 1676 O O . ARG A 1 214 ? 30.813 -19.373 6.151 1.00 71.12 214 ARG A O 1
ATOM 1683 N N . ALA A 1 215 ? 28.778 -18.723 5.497 1.00 70.12 215 ALA A N 1
ATOM 1684 C CA . ALA A 1 215 ? 28.069 -19.257 6.661 1.00 70.12 215 ALA A CA 1
ATOM 1685 C C . ALA A 1 215 ? 27.783 -20.768 6.552 1.00 70.12 215 ALA A C 1
ATOM 1687 O O . ALA A 1 215 ? 27.583 -21.419 7.572 1.00 70.12 215 ALA A O 1
ATOM 1688 N N . GLN A 1 216 ? 27.748 -21.317 5.333 1.00 71.38 216 GLN A N 1
ATOM 1689 C CA . GLN A 1 216 ? 27.561 -22.750 5.080 1.00 71.38 216 GLN A CA 1
ATOM 1690 C C . GLN A 1 216 ? 28.862 -23.563 5.116 1.00 71.38 216 GLN A C 1
ATOM 1692 O O . GLN A 1 216 ? 28.782 -24.778 5.263 1.00 71.38 216 GLN A O 1
ATOM 1697 N N . ASP A 1 217 ? 30.029 -22.921 5.007 1.00 66.81 217 ASP A N 1
ATOM 1698 C CA . ASP A 1 217 ? 31.333 -23.595 4.981 1.00 66.81 217 ASP A CA 1
ATOM 1699 C C . ASP A 1 217 ? 32.323 -22.857 5.913 1.00 66.81 217 ASP A C 1
ATOM 1701 O O . ASP A 1 217 ? 33.089 -22.005 5.457 1.00 66.81 217 ASP A O 1
ATOM 1705 N N . PRO A 1 218 ? 32.248 -23.083 7.242 1.00 61.56 218 PRO A N 1
ATOM 1706 C CA . PRO A 1 218 ? 33.050 -22.347 8.222 1.00 61.56 218 PRO A CA 1
ATOM 1707 C C . PRO A 1 218 ? 34.523 -22.794 8.299 1.00 61.56 218 PRO A C 1
ATOM 1709 O O . PRO A 1 218 ? 35.321 -22.066 8.881 1.00 61.56 218 PRO A O 1
ATOM 1712 N N . ASP A 1 219 ? 34.885 -23.935 7.695 1.00 65.88 219 ASP A N 1
ATOM 1713 C CA . ASP A 1 219 ? 36.210 -24.577 7.813 1.00 65.88 219 ASP A CA 1
ATOM 1714 C C . ASP A 1 219 ? 37.017 -24.610 6.490 1.00 65.88 219 ASP A C 1
ATOM 1716 O O . ASP A 1 219 ? 37.791 -25.537 6.232 1.00 65.88 219 ASP A O 1
ATOM 1720 N N . ARG A 1 220 ? 36.877 -23.582 5.640 1.00 55.75 220 ARG A N 1
ATOM 1721 C CA . ARG A 1 220 ? 37.771 -23.322 4.493 1.00 55.75 220 ARG A CA 1
ATOM 1722 C C . ARG A 1 220 ? 38.373 -21.923 4.506 1.00 55.75 220 ARG A C 1
ATOM 1724 O O . ARG A 1 220 ? 37.618 -20.945 4.707 1.00 55.75 220 ARG A O 1
#

Sequence (220 aa):
MQADEKAKMAGGSASEAMQYQKKIEQEEKKYIVLNEKVESTLKQVQALLSSATDAGLASAFDRRSKKFKTPERIWQVAFVLSLFGLVALAAWQAYSYQNLDQLPDWQQVARMLAIKVPFAAPLVWLAIHAARQASLAKRLEEDYAFKATISMSFDGYRRQMAEVGKGLAADSPLATLCTNTLREIAIPPGRIYNGQRMDPNITTSIADMVRQRRAQDPDR

Radius of gyration: 39.15 Å; Cα contacts (8 Å, |Δi|>4): 92; chains: 1; bounding box: 100×39×124 Å